Protein AF-A0A7S0TPR2-F1 (afdb_monomer_lite)

Structure (mmCIF, N/CA/C/O backbone):
data_AF-A0A7S0TPR2-F1
#
_entry.id   AF-A0A7S0TPR2-F1
#
loop_
_atom_site.group_PDB
_atom_site.id
_atom_site.type_symbol
_atom_site.label_atom_id
_atom_site.label_alt_id
_atom_site.label_comp_id
_atom_site.label_asym_id
_atom_site.label_entity_id
_atom_site.label_seq_id
_atom_site.pdbx_PDB_ins_code
_atom_site.Cartn_x
_atom_site.Cartn_y
_atom_site.Cartn_z
_atom_site.occupancy
_atom_site.B_iso_or_equiv
_atom_site.auth_seq_id
_atom_site.auth_comp_id
_atom_site.auth_asym_id
_atom_site.auth_atom_id
_atom_site.pdbx_PDB_model_num
ATOM 1 N N . ARG A 1 1 ? 44.832 -2.019 -2.569 1.00 44.38 1 ARG A N 1
ATOM 2 C CA . ARG A 1 1 ? 43.808 -3.077 -2.372 1.00 44.38 1 ARG A CA 1
ATOM 3 C C . ARG A 1 1 ? 43.189 -2.942 -0.971 1.00 44.38 1 ARG A C 1
ATOM 5 O O . ARG A 1 1 ? 43.081 -3.937 -0.275 1.00 44.38 1 ARG A O 1
ATOM 12 N N . GLU A 1 2 ? 42.784 -1.728 -0.570 1.00 43.84 2 GLU A N 1
ATOM 13 C CA . GLU A 1 2 ? 42.302 -1.436 0.799 1.00 43.84 2 GLU A CA 1
ATOM 14 C C . GLU A 1 2 ? 41.105 -0.461 0.875 1.00 43.84 2 GLU A C 1
ATOM 16 O O . GLU A 1 2 ? 40.600 -0.219 1.962 1.00 43.84 2 GLU A O 1
ATOM 21 N N . GLU A 1 3 ? 40.559 0.039 -0.241 1.00 47.12 3 GLU A N 1
ATOM 22 C CA . GLU A 1 3 ? 39.438 1.007 -0.200 1.00 47.12 3 GLU A CA 1
ATOM 23 C C . GLU A 1 3 ? 38.030 0.390 -0.315 1.00 47.12 3 GLU A C 1
ATOM 25 O O . GLU A 1 3 ? 37.033 1.103 -0.296 1.00 47.12 3 GLU A O 1
ATOM 30 N N . ASP A 1 4 ? 37.902 -0.938 -0.372 1.00 47.75 4 ASP A N 1
ATOM 31 C CA . ASP A 1 4 ? 36.608 -1.605 -0.626 1.00 47.75 4 ASP A CA 1
ATOM 32 C C . ASP A 1 4 ? 35.837 -1.987 0.666 1.00 47.75 4 ASP A C 1
ATOM 34 O O . ASP A 1 4 ? 34.773 -2.611 0.638 1.00 47.75 4 ASP A O 1
ATOM 38 N N . GLY A 1 5 ? 36.376 -1.625 1.840 1.00 40.72 5 GLY A N 1
ATOM 39 C CA . GLY A 1 5 ? 35.817 -1.971 3.156 1.00 40.72 5 GLY A CA 1
ATOM 40 C C . GLY A 1 5 ? 34.791 -0.975 3.715 1.00 40.72 5 GLY A C 1
ATOM 41 O O . GLY A 1 5 ? 33.874 -1.376 4.433 1.00 40.72 5 GLY A O 1
ATOM 42 N N . GLY A 1 6 ? 34.895 0.313 3.367 1.00 39.47 6 GLY A N 1
ATOM 43 C CA . GLY A 1 6 ? 34.052 1.375 3.941 1.00 39.47 6 GLY A CA 1
ATOM 44 C C . GLY A 1 6 ? 32.604 1.369 3.435 1.00 39.47 6 GLY A C 1
ATOM 45 O O . GLY A 1 6 ? 31.666 1.593 4.204 1.00 39.47 6 GLY A O 1
ATOM 46 N N . GLY A 1 7 ? 32.394 1.029 2.158 1.00 47.31 7 GLY A N 1
ATOM 47 C CA . GLY A 1 7 ? 31.064 1.025 1.537 1.00 47.31 7 GLY A CA 1
ATOM 48 C C . GLY A 1 7 ? 30.125 -0.045 2.105 1.00 47.31 7 GLY A C 1
ATOM 49 O O . GLY A 1 7 ? 28.936 0.205 2.300 1.00 47.31 7 GLY A O 1
ATOM 50 N N . LYS A 1 8 ? 30.648 -1.226 2.459 1.00 48.09 8 LYS A N 1
ATOM 51 C CA . LYS A 1 8 ? 29.827 -2.330 2.991 1.00 48.09 8 LYS A CA 1
ATOM 52 C C . LYS A 1 8 ? 29.306 -2.056 4.406 1.00 48.09 8 LYS A C 1
ATOM 54 O O . LYS A 1 8 ? 28.184 -2.455 4.723 1.00 48.09 8 LYS A O 1
ATOM 59 N N . VAL A 1 9 ? 30.071 -1.340 5.236 1.00 51.84 9 VAL A N 1
ATOM 60 C CA . VAL A 1 9 ? 29.663 -0.973 6.606 1.00 51.84 9 VAL A CA 1
ATOM 61 C C . VAL A 1 9 ? 28.588 0.121 6.585 1.00 51.84 9 VAL A C 1
ATOM 63 O O . VAL A 1 9 ? 27.590 0.011 7.301 1.00 51.84 9 VAL A O 1
ATOM 66 N N . ALA A 1 10 ? 28.721 1.119 5.704 1.00 55.38 10 ALA A N 1
ATOM 67 C CA . ALA A 1 10 ? 27.732 2.189 5.543 1.00 55.38 10 ALA A CA 1
ATOM 68 C C . ALA A 1 10 ? 26.377 1.676 5.013 1.00 55.38 10 ALA A C 1
ATOM 70 O O . ALA A 1 10 ? 25.323 2.054 5.529 1.00 55.38 10 ALA A O 1
ATOM 71 N N . VAL A 1 11 ? 26.388 0.744 4.051 1.00 58.47 11 VAL A N 1
ATOM 72 C CA . VAL A 1 11 ? 25.160 0.109 3.527 1.00 58.47 11 VAL A CA 1
ATOM 73 C C . VAL A 1 11 ? 24.471 -0.746 4.603 1.00 58.47 11 VAL A C 1
ATOM 75 O O . VAL A 1 11 ? 23.240 -0.756 4.709 1.00 58.47 11 VAL A O 1
ATOM 78 N N . GLY A 1 12 ? 25.250 -1.420 5.457 1.00 61.97 12 GLY A N 1
ATOM 79 C CA . GLY A 1 12 ? 24.732 -2.162 6.609 1.00 61.97 12 GLY A CA 1
ATOM 80 C C . GLY A 1 12 ? 24.025 -1.261 7.627 1.00 61.97 12 GLY A C 1
ATOM 81 O O . GLY A 1 12 ? 22.908 -1.573 8.045 1.00 61.97 12 GLY A O 1
ATOM 82 N N . ALA A 1 13 ? 24.626 -0.121 7.973 1.00 67.94 13 ALA A N 1
ATOM 83 C CA . ALA A 1 13 ? 24.030 0.855 8.887 1.00 67.94 13 ALA A CA 1
ATOM 84 C C . ALA A 1 13 ? 22.754 1.497 8.310 1.00 67.94 13 ALA A C 1
ATOM 86 O O . ALA A 1 13 ? 21.746 1.576 9.014 1.00 67.94 13 ALA A O 1
ATOM 87 N N . GLY A 1 14 ? 22.755 1.864 7.023 1.00 71.38 14 GLY A N 1
ATOM 88 C CA . GLY A 1 14 ? 21.589 2.449 6.349 1.00 71.38 14 GLY A CA 1
ATOM 89 C C . GLY A 1 14 ? 20.381 1.508 6.305 1.00 71.38 14 GLY A C 1
ATOM 90 O O . GLY A 1 14 ? 19.264 1.919 6.614 1.00 71.38 14 GLY A O 1
ATOM 91 N N . SER A 1 15 ? 20.601 0.221 6.012 1.00 71.62 15 SER A N 1
ATOM 92 C CA . SER A 1 15 ? 19.518 -0.777 6.006 1.00 71.62 15 SER A CA 1
ATOM 93 C C . SER A 1 15 ? 18.912 -1.026 7.395 1.00 71.62 15 SER A C 1
ATOM 95 O O . SER A 1 15 ? 17.697 -1.184 7.516 1.00 71.62 15 SER A O 1
ATOM 97 N N . ARG A 1 16 ? 19.734 -1.000 8.456 1.00 77.94 16 ARG A N 1
ATOM 98 C CA . ARG A 1 16 ? 19.264 -1.110 9.846 1.00 77.94 16 ARG A CA 1
ATOM 99 C C . ARG A 1 16 ? 18.476 0.127 10.265 1.00 77.94 16 ARG A C 1
ATOM 101 O O . ARG A 1 16 ? 17.404 -0.020 10.836 1.00 77.94 16 ARG A O 1
ATOM 108 N N . LEU A 1 17 ? 18.966 1.323 9.934 1.00 81.12 17 LEU A N 1
ATOM 109 C CA . LEU A 1 17 ? 18.280 2.581 10.231 1.00 81.12 17 LEU A CA 1
ATOM 110 C C . LEU A 1 17 ? 16.910 2.647 9.539 1.00 81.12 17 LEU A C 1
ATOM 112 O O . LEU A 1 17 ? 15.916 2.978 10.179 1.00 81.12 17 LEU A O 1
ATOM 116 N N . PHE A 1 18 ? 16.842 2.258 8.262 1.00 80.44 18 PHE A N 1
ATOM 117 C CA . PHE A 1 18 ? 15.589 2.163 7.512 1.00 80.44 18 PHE A CA 1
ATOM 118 C C . PHE A 1 18 ? 14.594 1.197 8.174 1.00 80.44 18 PHE A C 1
ATOM 120 O O . PHE A 1 18 ? 13.434 1.554 8.378 1.00 80.44 18 PHE A O 1
ATOM 127 N N . GLY A 1 19 ? 15.054 0.002 8.564 1.00 82.00 19 GLY A N 1
ATOM 128 C CA . GLY A 1 19 ? 14.227 -0.978 9.270 1.00 82.00 19 GLY A CA 1
ATOM 129 C C . GLY A 1 19 ? 13.702 -0.457 10.612 1.00 82.00 19 GLY A C 1
ATOM 130 O O . GLY A 1 19 ? 12.510 -0.580 10.892 1.00 82.00 19 GLY A O 1
ATOM 131 N N . SER A 1 20 ? 14.559 0.189 11.406 1.00 83.69 20 SER A N 1
ATOM 132 C CA . SER A 1 20 ? 14.176 0.777 12.695 1.00 83.69 20 SER A CA 1
ATOM 133 C C . SER A 1 20 ? 13.150 1.901 12.540 1.00 83.69 20 SER A C 1
ATOM 135 O O . SER A 1 20 ? 12.162 1.929 13.271 1.00 83.69 20 SER A O 1
ATOM 137 N N . ILE A 1 21 ? 13.336 2.800 11.567 1.00 85.56 21 ILE A N 1
ATOM 138 C CA . ILE A 1 21 ? 12.378 3.883 11.289 1.00 85.56 21 ILE A CA 1
ATOM 139 C C . ILE A 1 21 ? 11.028 3.301 10.861 1.00 85.56 21 ILE A C 1
ATOM 141 O O . ILE A 1 21 ? 9.985 3.769 11.315 1.00 85.56 21 ILE A O 1
ATOM 145 N N . MET A 1 22 ? 11.027 2.253 10.034 1.00 84.94 22 MET A N 1
ATOM 146 C CA . MET A 1 22 ? 9.783 1.631 9.592 1.00 84.94 22 MET A CA 1
ATOM 147 C C . MET A 1 22 ? 9.034 0.941 10.740 1.00 84.94 22 MET A C 1
ATOM 149 O O . MET A 1 22 ? 7.816 1.072 10.837 1.00 84.94 22 MET A O 1
ATOM 153 N N . ALA A 1 23 ? 9.747 0.294 11.666 1.00 86.56 23 ALA A N 1
ATOM 154 C CA . ALA A 1 23 ? 9.144 -0.270 12.873 1.00 86.56 23 ALA A CA 1
ATOM 155 C C . ALA A 1 23 ? 8.495 0.809 13.762 1.00 86.56 23 ALA A C 1
ATOM 157 O O . ALA A 1 23 ? 7.377 0.626 14.242 1.00 86.56 23 ALA A O 1
ATOM 158 N N . VAL A 1 24 ? 9.152 1.963 13.927 1.00 89.62 24 VAL A N 1
ATOM 159 C CA . VAL A 1 24 ? 8.586 3.103 14.671 1.00 89.62 24 VAL A CA 1
ATOM 160 C C . VAL A 1 24 ? 7.329 3.647 13.988 1.00 89.62 24 VAL A C 1
ATOM 162 O O . VAL A 1 24 ? 6.344 3.934 14.661 1.00 89.62 24 VAL A O 1
ATOM 165 N N . LEU A 1 25 ? 7.313 3.746 12.658 1.00 87.19 25 LEU A N 1
ATOM 166 C CA . LEU A 1 25 ? 6.134 4.212 11.922 1.00 87.19 25 LEU A CA 1
ATOM 167 C C . LEU A 1 25 ? 4.940 3.257 12.056 1.00 87.19 25 LEU A C 1
ATOM 169 O O . LEU A 1 25 ? 3.807 3.715 12.204 1.00 87.19 25 LEU A O 1
ATOM 173 N N . VAL A 1 26 ? 5.185 1.945 12.080 1.00 86.88 26 VAL A N 1
ATOM 174 C CA . VAL A 1 26 ? 4.141 0.947 12.365 1.00 86.88 26 VAL A CA 1
ATOM 175 C C . VAL A 1 26 ? 3.587 1.117 13.783 1.00 86.88 26 VAL A C 1
ATOM 177 O O . VAL A 1 26 ? 2.371 1.068 13.972 1.00 86.88 26 VAL A O 1
ATOM 180 N N . LEU A 1 27 ? 4.443 1.397 14.772 1.00 88.69 27 LEU A N 1
ATOM 181 C CA . LEU A 1 27 ? 3.991 1.712 16.132 1.00 88.69 27 LEU A CA 1
ATOM 182 C C . LEU A 1 27 ? 3.139 2.987 16.176 1.00 88.69 27 LEU A C 1
ATOM 184 O O . LEU A 1 27 ? 2.137 3.018 16.883 1.00 88.69 27 LEU A O 1
ATOM 188 N N . ILE A 1 28 ? 3.475 4.018 15.396 1.00 88.06 28 ILE A N 1
ATOM 189 C CA . ILE A 1 28 ? 2.667 5.247 15.317 1.00 88.06 28 ILE A CA 1
ATOM 190 C C . ILE A 1 28 ? 1.277 4.958 14.731 1.00 88.06 28 ILE A C 1
ATOM 192 O O . ILE A 1 28 ? 0.288 5.492 15.232 1.00 88.06 28 ILE A O 1
ATOM 196 N N . ILE A 1 29 ? 1.170 4.084 13.723 1.00 87.88 29 ILE A N 1
ATOM 197 C CA . ILE A 1 29 ? -0.135 3.642 13.198 1.00 87.88 29 ILE A CA 1
ATOM 198 C C . ILE A 1 29 ? -0.933 2.908 14.278 1.00 87.88 29 ILE A C 1
ATOM 200 O O . ILE A 1 29 ? -2.131 3.146 14.427 1.00 87.88 29 ILE A O 1
ATOM 204 N N . TRP A 1 30 ? -0.280 2.048 15.060 1.00 88.00 30 TRP A N 1
ATOM 205 C CA . TRP A 1 30 ? -0.936 1.369 16.175 1.00 88.00 30 TRP A CA 1
ATOM 206 C C . TRP A 1 30 ? -1.443 2.363 17.233 1.00 88.00 30 TRP A C 1
ATOM 208 O O . TRP A 1 30 ? -2.590 2.269 17.667 1.00 88.00 30 TRP A O 1
ATOM 218 N N . VAL A 1 31 ? -0.643 3.376 17.584 1.00 86.56 31 VAL A N 1
ATOM 219 C CA . VAL A 1 31 ? -1.071 4.458 18.486 1.00 86.56 31 VAL A CA 1
ATOM 220 C C . VAL A 1 31 ? -2.267 5.220 17.905 1.00 86.56 31 VAL A C 1
ATOM 222 O O . VAL A 1 31 ? -3.222 5.498 18.629 1.00 86.56 31 VAL A O 1
ATOM 225 N N . ALA A 1 32 ? -2.264 5.514 16.602 1.00 85.25 32 ALA A N 1
ATOM 226 C CA . ALA A 1 32 ? -3.386 6.170 15.933 1.00 85.25 32 ALA A CA 1
ATOM 227 C C . ALA A 1 32 ? -4.678 5.344 16.031 1.00 85.25 32 ALA A C 1
ATOM 229 O O . ALA A 1 32 ? -5.743 5.903 16.306 1.00 85.25 32 ALA A O 1
ATOM 230 N N . ALA A 1 33 ? -4.587 4.023 15.855 1.00 80.38 33 ALA A N 1
ATOM 231 C CA . ALA A 1 33 ? -5.723 3.116 16.000 1.00 80.38 33 ALA A CA 1
ATOM 232 C C . ALA A 1 33 ? -6.273 3.118 17.437 1.00 80.38 33 ALA A C 1
ATOM 234 O O . ALA A 1 33 ? -7.483 3.232 17.626 1.00 80.38 33 ALA A O 1
ATOM 235 N N . SER A 1 34 ? -5.394 3.089 18.443 1.00 81.81 34 SER A N 1
ATOM 236 C CA . SER A 1 34 ? -5.778 3.156 19.861 1.00 81.81 34 SER A CA 1
ATOM 237 C C . SER A 1 34 ? -6.459 4.482 20.226 1.00 81.81 34 SER A C 1
ATOM 239 O O . SER A 1 34 ? -7.468 4.492 20.928 1.00 81.81 34 SER A O 1
ATOM 241 N N . ILE A 1 35 ? -5.965 5.606 19.695 1.00 82.94 35 ILE A N 1
ATOM 242 C CA . ILE A 1 35 ? -6.586 6.932 19.857 1.00 82.94 35 ILE A CA 1
ATOM 243 C C . ILE A 1 35 ? -7.965 6.989 19.189 1.00 82.94 35 ILE A C 1
ATOM 245 O O . ILE A 1 35 ? -8.852 7.684 19.685 1.00 82.94 35 ILE A O 1
ATOM 249 N N . GLY A 1 36 ? -8.171 6.245 18.099 1.00 76.81 36 GLY A N 1
ATOM 250 C CA . GLY A 1 36 ? -9.438 6.202 17.365 1.00 76.81 36 GLY A CA 1
ATOM 251 C C . GLY A 1 36 ? -10.632 5.763 18.208 1.00 76.81 36 GLY A C 1
ATOM 252 O O . GLY A 1 36 ? -11.753 6.168 17.908 1.00 76.81 36 GLY A O 1
ATOM 253 N N . GLY A 1 37 ? -10.397 5.015 19.292 1.00 65.75 37 GLY A N 1
ATOM 254 C CA . GLY A 1 37 ? -11.432 4.677 20.270 1.00 65.75 37 GLY A CA 1
ATOM 255 C C . GLY A 1 37 ? -11.911 5.864 21.117 1.00 65.75 37 GLY A C 1
ATOM 256 O O . GLY A 1 37 ? -13.045 5.847 21.584 1.00 65.75 37 GLY A O 1
ATOM 257 N N . ALA A 1 38 ? -11.081 6.898 21.297 1.00 71.44 38 ALA A N 1
ATOM 258 C CA . ALA A 1 38 ? -11.392 8.086 22.097 1.00 71.44 38 ALA A CA 1
ATOM 259 C C . ALA A 1 38 ? -11.741 9.312 21.235 1.00 71.44 38 ALA A C 1
ATOM 261 O O . ALA A 1 38 ? -12.712 10.013 21.514 1.00 71.44 38 ALA A O 1
ATOM 262 N N . SER A 1 39 ? -10.960 9.579 20.183 1.00 79.00 39 SER A N 1
ATOM 263 C CA . SER A 1 39 ? -11.217 10.654 19.222 1.00 79.00 39 SER A CA 1
ATOM 264 C C . SER A 1 39 ? -10.825 10.238 17.810 1.00 79.00 39 SER A C 1
ATOM 266 O O . SER A 1 39 ? -9.659 10.020 17.469 1.00 79.00 39 SER A O 1
ATOM 268 N N . MET A 1 40 ? -11.841 10.188 16.963 1.00 77.50 40 MET A N 1
ATOM 269 C CA . MET A 1 40 ? -11.724 9.851 15.555 1.00 77.50 40 MET A CA 1
ATOM 270 C C . MET A 1 40 ? -10.976 10.891 14.725 1.00 77.50 40 MET A C 1
ATOM 272 O O . MET A 1 40 ? -10.204 10.531 13.837 1.00 77.50 40 MET A O 1
ATOM 276 N N . GLU A 1 41 ? -11.203 12.176 14.993 1.00 80.75 41 GLU A N 1
ATOM 277 C CA . GLU A 1 41 ? -10.542 13.253 14.254 1.00 80.75 41 GLU A CA 1
ATOM 278 C C . GLU A 1 41 ? -9.034 13.220 14.495 1.00 80.75 41 GLU A C 1
ATOM 280 O O . GLU A 1 41 ? -8.254 13.264 13.542 1.00 80.75 41 GLU A O 1
ATOM 285 N N . LEU A 1 42 ? -8.622 13.027 15.753 1.00 82.25 42 LEU A N 1
ATOM 286 C CA . LEU A 1 42 ? -7.211 12.914 16.113 1.00 82.25 42 LEU A CA 1
ATOM 287 C C . LEU A 1 42 ? -6.570 11.678 15.464 1.00 82.25 42 LEU A C 1
ATOM 289 O O . LEU A 1 42 ? -5.488 11.768 14.888 1.00 82.25 42 LEU A O 1
ATOM 293 N N . SER A 1 43 ? -7.264 10.536 15.494 1.00 83.62 43 SER A N 1
ATOM 294 C CA . SER A 1 43 ? -6.804 9.290 14.868 1.00 83.62 43 SER A CA 1
ATOM 295 C C . SER A 1 43 ? -6.570 9.434 13.362 1.00 83.62 43 SER A C 1
ATOM 297 O O . SER A 1 43 ? -5.536 8.993 12.850 1.00 83.62 43 SER A O 1
ATOM 299 N N . ASN A 1 44 ? -7.475 10.115 12.653 1.00 83.38 44 ASN A N 1
ATOM 300 C CA . ASN A 1 44 ? -7.338 10.355 11.217 1.00 83.38 44 ASN A CA 1
ATOM 301 C C . ASN A 1 44 ? -6.110 11.217 10.894 1.00 83.38 44 ASN A C 1
ATOM 303 O O . ASN A 1 44 ? -5.368 10.895 9.965 1.00 83.38 44 ASN A O 1
ATOM 307 N N . VAL A 1 45 ? -5.860 12.274 11.674 1.00 89.19 45 VAL A N 1
ATOM 308 C CA . VAL A 1 45 ? -4.691 13.150 11.485 1.00 89.19 45 VAL A CA 1
ATOM 309 C C . VAL A 1 45 ? -3.388 12.384 11.715 1.00 89.19 45 VAL A C 1
ATOM 311 O O . VAL A 1 45 ? -2.484 12.445 10.879 1.00 89.19 45 VAL A O 1
ATOM 314 N N . VAL A 1 46 ? -3.298 11.616 12.806 1.00 87.94 46 VAL A N 1
ATOM 315 C CA . VAL A 1 46 ? -2.094 10.827 13.120 1.00 87.94 46 VAL A CA 1
ATOM 316 C C . VAL A 1 46 ? -1.857 9.752 12.056 1.00 87.94 46 VAL A C 1
ATOM 318 O O . VAL A 1 46 ? -0.726 9.580 11.599 1.00 87.94 46 VAL A O 1
ATOM 321 N N . THR A 1 47 ? -2.914 9.078 11.595 1.00 86.44 47 THR A N 1
ATOM 322 C CA . THR A 1 47 ? -2.821 8.068 10.529 1.00 86.44 47 THR A CA 1
ATOM 323 C C . THR A 1 47 ? -2.348 8.684 9.210 1.00 86.44 47 THR A C 1
ATOM 325 O O . THR A 1 47 ? -1.472 8.122 8.552 1.00 86.44 47 THR A O 1
ATOM 328 N N . ALA A 1 48 ? -2.870 9.855 8.831 1.00 87.56 48 ALA A N 1
ATOM 329 C CA . ALA A 1 48 ? -2.454 10.558 7.616 1.00 87.56 48 ALA A CA 1
ATOM 330 C C . ALA A 1 48 ? -0.977 10.985 7.677 1.00 87.56 48 ALA A C 1
ATOM 332 O O . ALA A 1 48 ? -0.231 10.816 6.705 1.00 87.56 48 ALA A O 1
ATOM 333 N N . PHE A 1 49 ? -0.533 11.484 8.833 1.00 89.69 49 PHE A N 1
ATOM 334 C CA . PHE A 1 49 ? 0.862 11.858 9.050 1.00 89.69 49 PHE A CA 1
ATOM 335 C C . PHE A 1 49 ? 1.795 10.641 8.977 1.00 89.69 49 PHE A C 1
ATOM 337 O O . PHE A 1 49 ? 2.793 10.666 8.252 1.00 89.69 49 PHE A O 1
ATOM 344 N N . ALA A 1 50 ? 1.439 9.547 9.657 1.00 88.94 50 ALA A N 1
ATOM 345 C CA . ALA A 1 50 ? 2.201 8.301 9.631 1.00 88.94 50 ALA A CA 1
ATOM 346 C C . ALA A 1 50 ? 2.284 7.710 8.215 1.00 88.94 50 ALA A C 1
ATOM 348 O O . ALA A 1 50 ? 3.369 7.349 7.762 1.00 88.94 50 ALA A O 1
ATOM 349 N N . GLY A 1 51 ? 1.166 7.682 7.484 1.00 85.44 51 GLY A N 1
ATOM 350 C CA . GLY A 1 51 ? 1.124 7.211 6.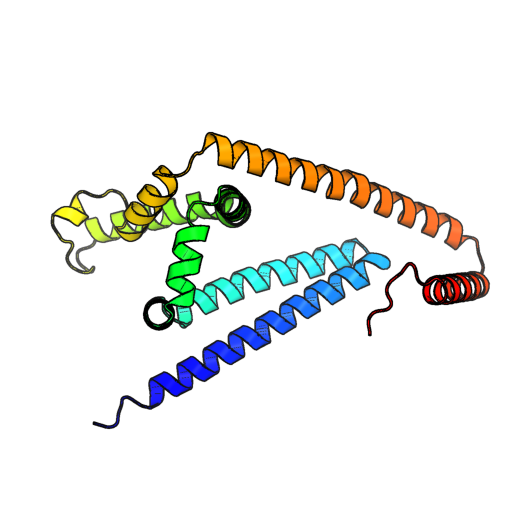098 1.00 85.44 51 GLY A CA 1
ATOM 351 C C . GLY A 1 51 ? 2.026 8.030 5.173 1.00 85.44 51 GLY A C 1
ATOM 352 O O . GLY A 1 51 ? 2.792 7.465 4.392 1.00 85.44 51 GLY A O 1
ATOM 353 N N . THR A 1 52 ? 2.011 9.357 5.314 1.00 86.81 52 THR A N 1
ATOM 354 C CA . THR A 1 52 ? 2.882 10.252 4.534 1.00 86.81 52 THR A CA 1
ATOM 355 C C . THR A 1 52 ? 4.360 9.991 4.830 1.00 86.81 52 THR A C 1
ATOM 357 O O . THR A 1 52 ? 5.174 9.892 3.910 1.00 86.81 52 THR A O 1
ATOM 360 N N . MET A 1 53 ? 4.712 9.810 6.106 1.00 85.12 53 MET A N 1
ATOM 361 C CA . MET A 1 53 ? 6.084 9.499 6.514 1.00 85.12 53 MET A CA 1
ATOM 362 C C . MET A 1 53 ? 6.561 8.141 5.996 1.00 85.12 53 MET A C 1
ATOM 364 O O . MET A 1 53 ? 7.709 8.027 5.572 1.00 85.12 53 MET A O 1
ATOM 368 N N . ILE A 1 54 ? 5.692 7.128 5.955 1.00 87.12 54 ILE A N 1
ATOM 369 C CA . ILE A 1 54 ? 6.031 5.820 5.377 1.00 87.12 54 ILE A CA 1
ATOM 370 C C . ILE A 1 54 ? 6.386 5.954 3.899 1.00 87.12 54 ILE A C 1
ATOM 372 O O . ILE A 1 54 ? 7.406 5.414 3.471 1.00 87.12 54 ILE A O 1
ATOM 376 N N . ILE A 1 55 ? 5.590 6.700 3.129 1.00 84.62 55 ILE A N 1
ATOM 377 C CA . ILE A 1 55 ? 5.841 6.914 1.698 1.00 84.62 55 ILE A CA 1
ATOM 378 C C . ILE A 1 55 ? 7.189 7.617 1.491 1.00 84.62 55 ILE A C 1
ATOM 380 O O . ILE A 1 55 ? 7.990 7.181 0.662 1.00 84.62 55 ILE A O 1
ATOM 384 N N . LEU A 1 56 ? 7.469 8.665 2.273 1.00 83.56 56 LEU A N 1
ATOM 385 C CA . LEU A 1 56 ? 8.732 9.404 2.199 1.00 83.56 56 LEU A CA 1
ATOM 386 C C . LEU A 1 56 ? 9.934 8.527 2.555 1.00 83.56 56 LEU A C 1
ATOM 388 O O . LEU A 1 56 ? 10.904 8.474 1.799 1.00 83.56 56 LEU A O 1
ATOM 392 N N . VAL A 1 57 ? 9.864 7.804 3.674 1.00 84.38 57 VAL A N 1
ATOM 393 C CA . VAL A 1 57 ? 10.942 6.911 4.115 1.00 84.38 57 VAL A CA 1
ATOM 394 C C . VAL A 1 57 ? 11.166 5.805 3.093 1.00 84.38 57 VAL A C 1
ATOM 396 O O . VAL A 1 57 ? 12.316 5.532 2.757 1.00 84.38 57 VAL A O 1
ATOM 399 N N . PHE A 1 58 ? 10.103 5.216 2.540 1.00 82.75 58 PHE A N 1
ATOM 400 C CA . PHE A 1 58 ? 10.208 4.214 1.482 1.00 82.75 58 PHE A CA 1
ATOM 401 C C . PHE A 1 58 ? 10.923 4.766 0.245 1.00 82.75 58 PHE A C 1
ATOM 403 O O . PHE A 1 58 ? 11.830 4.118 -0.278 1.00 82.75 58 PHE A O 1
ATOM 410 N N . PHE A 1 59 ? 10.575 5.979 -0.190 1.00 80.06 59 PHE A N 1
ATOM 411 C CA . PHE A 1 59 ? 11.205 6.617 -1.345 1.00 80.06 59 PHE A CA 1
ATOM 412 C C . PHE A 1 59 ? 12.694 6.910 -1.096 1.00 80.06 59 PHE A C 1
ATOM 414 O O . PHE A 1 59 ? 13.548 6.582 -1.925 1.00 80.06 59 PHE A O 1
ATOM 421 N N . ILE A 1 60 ? 13.028 7.444 0.083 1.00 79.88 60 ILE A N 1
ATOM 422 C CA . ILE A 1 60 ? 14.414 7.709 0.498 1.00 79.88 60 ILE A CA 1
ATOM 423 C C . ILE A 1 60 ? 15.204 6.395 0.610 1.00 79.88 60 ILE A C 1
ATOM 425 O O . ILE A 1 60 ? 16.321 6.298 0.099 1.00 79.88 60 ILE A O 1
ATOM 429 N N . GLY A 1 61 ? 14.621 5.353 1.202 1.00 76.69 61 GLY A N 1
ATOM 430 C CA . GLY A 1 61 ? 15.226 4.025 1.320 1.00 76.69 61 GLY A CA 1
ATOM 431 C C . GLY A 1 61 ? 15.498 3.381 -0.039 1.00 76.69 61 GLY A C 1
ATOM 432 O O . GLY A 1 61 ? 16.607 2.915 -0.298 1.00 76.69 61 GLY A O 1
ATOM 433 N N . ALA A 1 62 ? 14.523 3.428 -0.948 1.00 72.12 62 ALA A N 1
ATOM 434 C CA . ALA A 1 62 ? 14.675 2.918 -2.308 1.00 72.12 62 ALA A CA 1
ATOM 435 C C . ALA A 1 62 ? 15.770 3.669 -3.089 1.00 72.12 62 ALA A C 1
ATOM 437 O O . ALA A 1 62 ? 16.536 3.046 -3.827 1.00 72.12 62 ALA A O 1
ATOM 438 N N . SER A 1 63 ? 15.871 4.990 -2.904 1.00 72.38 63 SER A N 1
ATOM 439 C CA . SER A 1 63 ? 16.887 5.818 -3.569 1.00 72.38 63 SER A CA 1
ATOM 440 C C . SER A 1 63 ? 18.304 5.620 -3.006 1.00 72.38 63 SER A C 1
ATOM 442 O O . SER A 1 63 ? 19.268 5.653 -3.767 1.00 72.38 63 SER A O 1
ATOM 444 N N . SER A 1 64 ? 18.436 5.355 -1.702 1.00 70.69 64 SER A N 1
ATOM 445 C CA . SER A 1 64 ? 19.724 5.257 -0.995 1.00 70.69 64 SER A CA 1
ATOM 446 C C . SER A 1 64 ? 20.365 3.868 -1.024 1.00 70.69 64 SER A C 1
ATOM 448 O O . SER A 1 64 ? 21.587 3.764 -1.094 1.00 70.69 64 S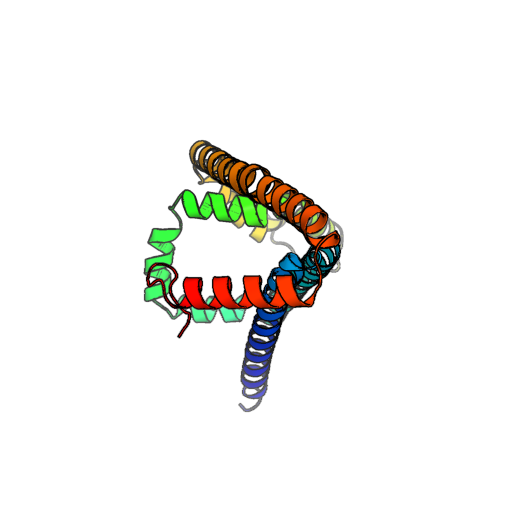ER A O 1
ATOM 450 N N . ILE A 1 65 ? 19.575 2.788 -0.993 1.00 67.19 65 ILE A N 1
ATOM 451 C CA . ILE A 1 65 ? 20.110 1.413 -0.939 1.00 67.1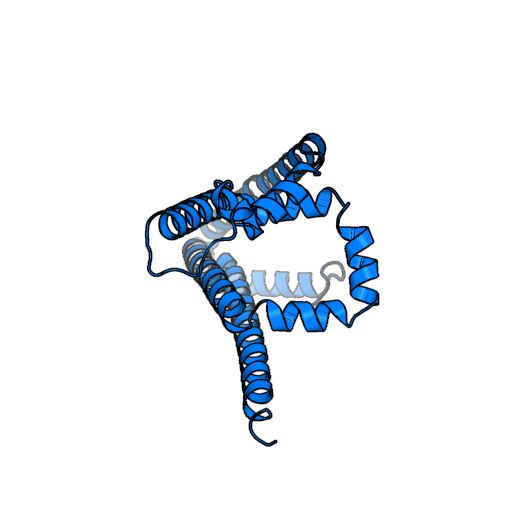9 65 ILE A CA 1
ATOM 452 C C . ILE A 1 65 ? 20.682 0.970 -2.300 1.00 67.19 65 ILE A C 1
ATOM 454 O O . ILE A 1 65 ? 21.544 0.088 -2.356 1.00 67.19 65 ILE A O 1
ATOM 458 N N . GLY A 1 66 ? 20.257 1.614 -3.391 1.00 58.97 66 GLY A N 1
ATOM 459 C CA . GLY A 1 66 ? 20.698 1.303 -4.745 1.00 58.97 66 GLY A CA 1
ATOM 460 C C . GLY A 1 66 ? 20.154 -0.044 -5.234 1.00 58.97 66 GLY A C 1
ATOM 461 O O . GLY A 1 66 ? 20.393 -1.107 -4.663 1.00 58.97 66 GLY A O 1
ATOM 462 N N . VAL A 1 67 ? 19.433 -0.026 -6.356 1.00 57.44 67 VAL A N 1
ATOM 463 C CA . VAL A 1 67 ? 18.823 -1.228 -6.964 1.00 57.44 67 VAL A CA 1
ATOM 464 C C . VAL A 1 67 ? 19.870 -2.306 -7.316 1.00 57.44 67 VAL A C 1
ATOM 466 O O . VAL A 1 67 ? 19.545 -3.489 -7.402 1.00 57.44 67 VAL A O 1
ATOM 469 N N . SER A 1 68 ? 21.137 -1.918 -7.485 1.00 56.06 68 SER A N 1
ATOM 470 C CA . SER A 1 68 ? 22.284 -2.796 -7.747 1.00 56.06 68 SER A CA 1
ATOM 471 C C . SER A 1 68 ? 22.563 -3.781 -6.607 1.00 56.06 68 SER A C 1
ATOM 473 O O . SER A 1 68 ? 22.649 -4.982 -6.861 1.00 56.06 68 SER A O 1
ATOM 475 N N . SER A 1 69 ? 22.604 -3.310 -5.358 1.00 61.56 69 SER A N 1
ATOM 476 C CA . SER A 1 69 ? 22.836 -4.153 -4.174 1.00 61.56 69 SER A CA 1
ATOM 477 C C . SER A 1 69 ? 21.696 -5.151 -3.946 1.00 61.56 69 SER A C 1
ATOM 479 O O . SER A 1 69 ? 21.909 -6.272 -3.480 1.00 61.56 69 SER A O 1
ATOM 481 N N . LEU A 1 70 ? 20.467 -4.748 -4.292 1.00 59.56 70 LEU A N 1
ATOM 482 C CA . LEU A 1 70 ? 19.289 -5.608 -4.205 1.00 59.56 70 LEU A CA 1
ATOM 483 C C . LEU A 1 70 ? 19.333 -6.717 -5.261 1.00 59.56 70 LEU A C 1
ATOM 485 O O . LEU A 1 70 ? 19.085 -7.876 -4.941 1.00 59.56 70 LEU A O 1
ATOM 489 N N . LYS A 1 71 ? 19.688 -6.376 -6.508 1.00 61.22 71 LYS A N 1
ATOM 490 C CA . LYS A 1 71 ? 19.813 -7.346 -7.606 1.00 61.22 71 LYS A CA 1
ATOM 491 C C . LYS A 1 71 ? 20.850 -8.422 -7.311 1.00 61.22 71 LYS A C 1
ATOM 493 O O . LYS A 1 71 ? 20.602 -9.582 -7.617 1.00 61.22 71 LYS A O 1
ATOM 498 N N . GLU A 1 72 ? 21.971 -8.057 -6.700 1.00 64.94 72 GLU A N 1
ATOM 499 C CA . GLU A 1 72 ? 23.034 -9.004 -6.361 1.00 64.94 72 GLU A CA 1
ATOM 500 C C . GLU A 1 72 ? 22.585 -10.003 -5.280 1.00 64.94 72 GLU A C 1
ATOM 502 O O . GLU A 1 72 ? 22.722 -11.214 -5.453 1.00 64.94 72 GLU A O 1
ATOM 507 N N . LYS A 1 73 ? 21.927 -9.522 -4.217 1.00 64.31 73 LYS A N 1
ATOM 508 C CA . LYS A 1 73 ? 21.384 -10.384 -3.150 1.00 64.31 73 LYS A CA 1
ATOM 509 C C . LYS A 1 73 ? 20.204 -11.244 -3.612 1.00 64.31 73 LYS A C 1
ATOM 511 O O . LYS A 1 73 ? 20.071 -12.395 -3.199 1.00 64.31 73 LYS A O 1
ATOM 516 N N . VAL A 1 74 ? 19.366 -10.713 -4.501 1.00 63.25 74 VAL A N 1
ATOM 517 C CA . VAL A 1 74 ? 18.265 -11.460 -5.128 1.00 63.25 74 VAL A CA 1
ATOM 518 C C . VAL A 1 74 ? 18.805 -12.534 -6.077 1.00 63.25 74 VAL A C 1
ATOM 520 O O . VAL A 1 74 ? 18.292 -13.650 -6.093 1.00 63.25 74 VAL A O 1
ATOM 523 N N . ALA A 1 75 ? 19.876 -12.250 -6.822 1.00 63.03 75 ALA A N 1
ATOM 524 C CA . ALA A 1 75 ? 20.487 -13.217 -7.732 1.00 63.03 75 ALA A CA 1
ATOM 525 C C . ALA A 1 75 ? 21.124 -14.416 -7.008 1.00 63.03 75 ALA A C 1
ATOM 527 O O . ALA A 1 75 ? 21.146 -15.507 -7.585 1.00 63.03 75 ALA A O 1
ATOM 528 N N . GLN A 1 76 ? 21.594 -14.219 -5.771 1.00 69.44 76 GLN A N 1
ATOM 529 C CA . GLN A 1 76 ? 22.246 -15.240 -4.943 1.00 69.44 76 GLN A CA 1
ATOM 530 C C . GLN A 1 76 ? 21.283 -16.189 -4.214 1.00 69.44 76 GLN A C 1
ATOM 532 O O . GLN A 1 76 ? 21.722 -17.223 -3.717 1.00 69.44 76 GLN A O 1
ATOM 537 N N . SER A 1 77 ? 19.982 -15.892 -4.144 1.00 64.62 77 SER A N 1
ATOM 538 C CA . SER A 1 77 ? 19.021 -16.773 -3.468 1.00 64.62 77 SER A CA 1
ATOM 539 C C . SER A 1 77 ? 18.215 -17.601 -4.472 1.00 64.62 77 SER A C 1
ATOM 541 O O . SER A 1 77 ? 17.231 -17.147 -5.053 1.00 64.62 77 SER A O 1
ATOM 543 N N . GLU A 1 78 ? 18.604 -18.865 -4.658 1.00 68.38 78 GLU A N 1
ATOM 544 C CA . GLU A 1 78 ? 17.872 -19.811 -5.519 1.00 68.38 78 GLU A CA 1
ATOM 545 C C . GLU A 1 78 ? 16.417 -20.004 -5.069 1.00 68.38 78 GLU A C 1
ATOM 547 O O . GLU A 1 78 ? 15.509 -20.080 -5.896 1.00 68.38 78 GLU A O 1
ATOM 552 N N . ARG A 1 79 ? 16.168 -19.958 -3.753 1.00 62.88 79 ARG A N 1
ATOM 553 C CA . ARG A 1 79 ? 14.811 -19.992 -3.185 1.00 62.88 79 ARG A CA 1
ATOM 554 C C . ARG A 1 79 ? 13.956 -18.815 -3.650 1.00 62.88 79 ARG A C 1
ATOM 556 O O . ARG A 1 79 ? 12.770 -18.986 -3.910 1.00 62.88 79 ARG A O 1
ATOM 563 N N . PHE A 1 80 ? 14.542 -17.626 -3.782 1.00 65.62 80 PHE A N 1
ATOM 564 C CA . PHE A 1 80 ? 13.797 -16.448 -4.211 1.00 65.62 80 PHE A CA 1
ATOM 565 C C . PHE A 1 80 ? 13.455 -16.519 -5.697 1.00 65.62 80 PHE A C 1
ATOM 567 O O . PHE A 1 80 ? 12.332 -16.197 -6.061 1.00 65.62 80 PHE A O 1
ATOM 574 N N . LYS A 1 81 ? 14.364 -17.012 -6.550 1.00 64.25 81 LYS A N 1
ATOM 575 C CA . LYS A 1 81 ? 14.067 -17.243 -7.975 1.00 64.25 81 LYS A CA 1
ATOM 576 C C . LYS A 1 81 ? 12.916 -18.236 -8.164 1.00 64.25 81 LYS A C 1
ATOM 578 O O . LYS A 1 81 ? 11.992 -17.926 -8.908 1.00 64.25 81 LYS A O 1
ATOM 583 N N . TYR A 1 82 ? 12.924 -19.351 -7.430 1.00 67.50 82 TYR A N 1
ATOM 584 C CA . TYR A 1 82 ? 11.855 -20.356 -7.484 1.00 67.50 82 TYR A CA 1
ATOM 585 C C . TYR A 1 82 ? 10.487 -19.794 -7.057 1.00 67.50 82 TYR A C 1
ATOM 587 O O . TYR A 1 82 ? 9.484 -19.978 -7.750 1.00 67.50 82 TYR A O 1
ATOM 595 N N . HIS A 1 83 ? 10.443 -19.049 -5.946 1.00 64.75 83 HIS A N 1
ATOM 596 C CA . HIS A 1 83 ? 9.207 -18.410 -5.493 1.00 64.75 83 HIS A CA 1
ATOM 597 C C . HIS A 1 83 ? 8.759 -17.281 -6.422 1.00 64.75 83 HIS A C 1
ATOM 599 O O . HIS A 1 83 ? 7.564 -17.141 -6.671 1.00 64.75 83 HIS A O 1
ATOM 605 N N . MET A 1 84 ? 9.684 -16.495 -6.971 1.00 61.06 84 MET A N 1
ATOM 606 C CA . MET A 1 84 ? 9.355 -15.396 -7.875 1.00 61.06 84 MET A CA 1
ATOM 607 C C . MET A 1 84 ? 8.768 -15.921 -9.189 1.00 61.06 84 MET A C 1
ATOM 609 O O . MET A 1 84 ? 7.772 -15.384 -9.656 1.00 61.06 84 MET A O 1
ATOM 613 N N . GLU A 1 85 ? 9.292 -17.020 -9.731 1.00 64.75 85 GLU A N 1
ATOM 614 C CA . GLU A 1 85 ? 8.763 -17.645 -10.949 1.00 64.75 85 GLU A CA 1
ATOM 615 C C . GLU A 1 85 ? 7.322 -18.161 -10.777 1.00 64.75 85 GLU A C 1
ATOM 617 O O . GLU A 1 85 ? 6.488 -17.969 -11.660 1.00 64.75 85 GLU A O 1
ATOM 622 N N . HIS A 1 86 ? 6.982 -18.708 -9.604 1.00 61.31 86 HIS A N 1
ATOM 623 C CA . HIS A 1 86 ? 5.603 -19.104 -9.285 1.00 61.31 86 HIS A CA 1
ATOM 624 C C . HIS A 1 86 ? 4.684 -17.920 -8.941 1.00 61.31 86 HIS A C 1
ATOM 626 O O . HIS A 1 86 ? 3.471 -18.000 -9.131 1.00 61.31 86 HIS A O 1
ATOM 632 N N . THR A 1 87 ? 5.238 -16.813 -8.444 1.00 64.62 87 THR A N 1
ATOM 633 C CA . THR A 1 87 ? 4.455 -15.661 -7.963 1.00 64.62 87 THR A CA 1
ATOM 634 C C . THR A 1 87 ? 4.162 -14.646 -9.075 1.00 64.62 87 THR A C 1
ATOM 636 O O . THR A 1 87 ? 3.134 -13.974 -9.026 1.00 64.62 87 THR A O 1
ATOM 639 N N . VAL A 1 88 ? 4.997 -14.582 -10.120 1.00 65.00 88 VAL A N 1
ATOM 640 C CA . VAL A 1 88 ? 4.861 -13.645 -11.258 1.00 65.00 88 VAL A CA 1
ATOM 641 C C . VAL A 1 88 ? 3.620 -13.902 -12.123 1.00 65.00 88 VAL A C 1
ATOM 643 O O . VAL A 1 88 ? 3.186 -13.001 -12.829 1.00 65.00 88 VAL A O 1
ATOM 646 N N . ASN A 1 89 ? 3.010 -15.087 -12.045 1.00 70.25 89 ASN A N 1
ATOM 647 C CA . ASN A 1 89 ? 1.780 -15.402 -12.780 1.00 70.25 89 ASN A CA 1
ATOM 648 C C . ASN A 1 89 ? 0.525 -15.403 -11.896 1.00 70.25 89 ASN A C 1
ATOM 650 O O . ASN A 1 89 ? -0.517 -15.894 -12.330 1.00 70.25 89 ASN A O 1
ATOM 654 N N . ASN A 1 90 ? 0.601 -14.910 -10.655 1.00 83.50 90 ASN A N 1
ATOM 655 C CA . ASN A 1 90 ? -0.554 -14.890 -9.766 1.00 83.50 90 ASN A CA 1
ATOM 656 C C . ASN A 1 90 ? -1.393 -13.617 -9.992 1.00 83.50 90 ASN A C 1
ATOM 658 O O . ASN A 1 90 ? -0.971 -12.536 -9.571 1.00 83.50 90 ASN A O 1
ATOM 662 N N . PRO A 1 91 ? -2.626 -13.723 -10.531 1.00 85.12 91 PRO A N 1
ATOM 663 C CA . PRO A 1 91 ? -3.454 -12.553 -10.812 1.00 85.12 91 PRO A CA 1
ATOM 664 C C . PRO A 1 91 ? -3.820 -11.753 -9.558 1.00 85.12 91 PRO A C 1
ATOM 666 O O . PRO A 1 91 ? -4.157 -10.580 -9.661 1.00 85.12 91 PRO A O 1
ATOM 669 N N . TRP A 1 92 ? -3.794 -12.375 -8.373 1.00 87.75 92 TRP A N 1
ATOM 670 C CA . TRP A 1 92 ? -4.024 -11.667 -7.115 1.00 87.75 92 TRP A CA 1
ATOM 671 C C . TRP A 1 92 ? -2.898 -10.690 -6.800 1.00 87.75 92 TRP A C 1
ATOM 673 O O . TRP A 1 92 ? -3.172 -9.573 -6.369 1.00 87.75 92 TRP A O 1
ATOM 683 N N . LEU A 1 93 ? -1.647 -11.089 -7.034 1.00 86.81 93 LEU A N 1
ATOM 684 C CA . LEU A 1 93 ? -0.499 -10.225 -6.786 1.00 86.81 93 LEU A CA 1
ATOM 685 C C . LEU A 1 93 ? -0.521 -9.022 -7.729 1.00 86.81 93 LEU A C 1
ATOM 687 O O . LEU A 1 93 ? -0.349 -7.896 -7.270 1.00 86.81 93 LEU A O 1
ATOM 691 N N . ASP A 1 94 ? -0.802 -9.254 -9.013 1.00 88.94 94 ASP A N 1
ATOM 692 C CA . ASP A 1 94 ? -0.932 -8.188 -10.010 1.00 88.94 94 ASP A CA 1
ATOM 693 C C . ASP A 1 94 ? -2.047 -7.203 -9.624 1.00 88.94 94 ASP A C 1
ATOM 695 O O . ASP A 1 94 ? -1.860 -5.988 -9.699 1.00 88.94 94 ASP A O 1
ATOM 699 N N . SER A 1 95 ? -3.185 -7.705 -9.128 1.00 89.38 95 SER A N 1
ATOM 700 C CA . SER A 1 95 ? -4.277 -6.871 -8.611 1.00 89.38 95 SER A CA 1
ATOM 701 C C . SER A 1 95 ? -3.872 -6.051 -7.389 1.00 89.38 95 SER A C 1
ATOM 703 O O . SER A 1 95 ? -4.159 -4.856 -7.343 1.00 89.38 95 SER A O 1
ATOM 705 N N . PHE A 1 96 ? -3.187 -6.648 -6.411 1.00 88.19 96 PHE A N 1
ATOM 706 C CA . PHE A 1 96 ? -2.704 -5.909 -5.241 1.00 88.19 96 PHE A CA 1
ATOM 707 C C . PHE A 1 96 ? -1.650 -4.867 -5.617 1.00 88.19 96 PHE A C 1
ATOM 709 O O . PHE A 1 96 ? -1.701 -3.744 -5.117 1.00 88.19 96 PHE A O 1
ATOM 716 N N . ALA A 1 97 ? -0.737 -5.197 -6.531 1.00 86.81 97 ALA A N 1
ATOM 717 C CA . ALA A 1 97 ? 0.254 -4.262 -7.047 1.00 86.81 97 ALA A CA 1
ATOM 718 C C . ALA A 1 97 ? -0.412 -3.098 -7.796 1.00 86.81 97 ALA A C 1
ATOM 720 O O . ALA A 1 97 ? -0.052 -1.942 -7.573 1.00 86.81 97 ALA A O 1
ATOM 721 N N . LEU A 1 98 ? -1.418 -3.379 -8.631 1.00 89.94 98 LEU A N 1
ATOM 722 C CA . LEU A 1 98 ? -2.187 -2.350 -9.328 1.00 89.94 98 LEU A CA 1
ATOM 723 C C . LEU A 1 98 ? -2.974 -1.470 -8.350 1.00 89.94 98 LEU A C 1
ATOM 725 O O . LEU A 1 98 ? -3.039 -0.262 -8.540 1.00 89.94 98 LEU A O 1
ATOM 729 N N . MET A 1 99 ? -3.537 -2.037 -7.287 1.00 87.94 99 MET A N 1
ATOM 730 C CA . MET A 1 99 ? -4.272 -1.271 -6.279 1.00 87.94 99 MET A CA 1
ATOM 731 C C . MET A 1 99 ? -3.341 -0.383 -5.440 1.00 87.94 99 MET A C 1
ATOM 733 O O . MET A 1 99 ? -3.656 0.778 -5.197 1.00 87.94 99 MET A O 1
ATOM 737 N N . ALA A 1 100 ? -2.177 -0.901 -5.037 1.00 84.69 100 ALA A N 1
ATOM 738 C CA . ALA A 1 100 ? -1.213 -0.168 -4.217 1.00 84.69 100 ALA A CA 1
ATOM 739 C C . ALA A 1 100 ? -0.462 0.917 -5.004 1.00 84.69 100 ALA A C 1
ATOM 741 O O . ALA A 1 100 ? -0.252 2.019 -4.501 1.00 84.69 100 ALA A O 1
ATOM 742 N N . PHE A 1 101 ? -0.053 0.617 -6.238 1.00 84.81 101 PHE A N 1
ATOM 743 C CA . PHE A 1 101 ? 0.831 1.484 -7.022 1.00 84.81 101 PHE A CA 1
ATOM 744 C C . PHE A 1 101 ? 0.162 2.099 -8.253 1.00 84.81 101 PHE A C 1
ATOM 746 O O . PHE A 1 101 ? 0.774 2.945 -8.900 1.00 84.81 101 PHE A O 1
ATOM 753 N N . GLY A 1 102 ? -1.079 1.735 -8.584 1.00 86.69 102 GLY A N 1
ATOM 754 C CA . GLY A 1 102 ? -1.760 2.178 -9.807 1.00 86.69 102 GLY A CA 1
ATOM 755 C C . GLY A 1 102 ? -1.875 3.693 -9.938 1.00 86.69 102 GLY A C 1
ATOM 756 O O . GLY A 1 102 ? -1.700 4.218 -11.032 1.00 86.69 102 GLY A O 1
ATOM 757 N N . VAL A 1 103 ? -2.061 4.408 -8.823 1.00 85.94 103 VAL A N 1
ATOM 758 C CA . VAL A 1 103 ? -2.075 5.884 -8.797 1.00 85.94 103 VAL A CA 1
ATOM 759 C C . VAL A 1 103 ? -0.696 6.476 -9.120 1.00 85.94 103 VAL A C 1
ATOM 761 O O . VAL A 1 103 ? -0.601 7.543 -9.722 1.00 85.94 103 VAL A O 1
ATOM 764 N N . LEU A 1 104 ? 0.384 5.774 -8.771 1.00 84.94 104 LEU A N 1
ATOM 765 C CA . LEU A 1 104 ? 1.757 6.213 -9.031 1.00 84.94 104 LEU A CA 1
ATOM 766 C C . LEU A 1 104 ? 2.231 5.873 -10.448 1.00 84.94 104 LEU A C 1
ATOM 768 O O . LEU A 1 104 ? 3.143 6.528 -10.948 1.00 84.94 104 LEU A O 1
ATOM 772 N N . VAL A 1 105 ? 1.615 4.895 -11.120 1.00 87.25 105 VAL A N 1
ATOM 773 C CA . VAL A 1 105 ? 1.950 4.520 -12.504 1.00 87.25 105 VAL A CA 1
ATOM 774 C C . VAL A 1 105 ? 1.887 5.708 -13.479 1.00 87.25 105 VAL A C 1
ATOM 776 O O . VAL A 1 105 ? 2.886 5.928 -14.163 1.00 87.25 105 VAL A O 1
ATOM 779 N N . PRO A 1 106 ? 0.808 6.515 -13.573 1.00 87.75 106 PRO A N 1
ATOM 780 C CA . PRO A 1 106 ? 0.774 7.647 -14.502 1.00 87.75 106 PRO A CA 1
ATOM 781 C C . PRO A 1 106 ? 1.844 8.700 -14.184 1.00 87.75 106 PRO A C 1
ATOM 783 O O . PRO A 1 106 ? 2.465 9.229 -15.104 1.00 87.75 106 PRO A O 1
ATOM 786 N N . VAL A 1 107 ? 2.124 8.953 -12.900 1.00 87.31 107 VAL A N 1
ATOM 787 C CA . VAL A 1 107 ? 3.200 9.865 -12.474 1.00 87.31 107 VAL A CA 1
ATOM 788 C C . VAL A 1 107 ? 4.561 9.324 -12.913 1.00 87.31 107 VAL A C 1
ATOM 790 O O . VAL A 1 107 ? 5.359 10.051 -13.503 1.00 87.31 107 VAL A O 1
ATOM 793 N N . PHE A 1 108 ? 4.813 8.033 -12.698 1.00 85.94 108 PHE A N 1
ATOM 794 C CA . PHE A 1 108 ? 6.031 7.361 -13.142 1.00 85.94 108 PHE A CA 1
ATOM 795 C C . PHE A 1 108 ? 6.206 7.426 -14.668 1.00 85.94 108 PHE A C 1
ATOM 797 O O . PHE A 1 108 ? 7.302 7.726 -15.149 1.00 85.94 108 PHE A O 1
ATOM 804 N N . LEU A 1 109 ? 5.135 7.203 -15.437 1.00 88.62 109 LEU A N 1
ATOM 805 C CA . LEU A 1 109 ? 5.155 7.311 -16.899 1.00 88.62 109 LEU A CA 1
ATOM 806 C C . LEU A 1 109 ? 5.438 8.745 -17.362 1.00 88.62 109 LEU A C 1
ATOM 808 O O . LEU A 1 109 ? 6.260 8.933 -18.258 1.00 88.62 109 LEU A O 1
ATOM 812 N N . ALA A 1 110 ? 4.824 9.749 -16.729 1.00 89.19 110 ALA A N 1
ATOM 813 C CA . ALA A 1 110 ? 5.065 11.158 -17.032 1.00 89.19 110 ALA A CA 1
ATOM 814 C C . ALA A 1 110 ? 6.519 11.561 -16.743 1.00 89.19 110 ALA A C 1
ATOM 816 O O . ALA A 1 110 ? 7.185 12.139 -17.601 1.00 89.19 110 ALA A O 1
ATOM 817 N N . VAL A 1 111 ? 7.050 11.185 -15.575 1.00 87.50 111 VAL A N 1
ATOM 818 C CA . VAL A 1 111 ? 8.457 11.426 -15.215 1.00 87.50 111 VAL A CA 1
ATOM 819 C C . VAL A 1 111 ? 9.398 10.717 -16.188 1.00 87.50 111 VAL A C 1
ATOM 821 O O . VAL A 1 111 ? 10.385 11.301 -16.630 1.00 87.50 111 VAL A O 1
ATOM 824 N N . SER A 1 112 ? 9.098 9.474 -16.572 1.00 87.75 112 SER A N 1
ATOM 825 C CA . SER A 1 112 ? 9.895 8.736 -17.557 1.00 87.75 112 SER A CA 1
ATOM 826 C C . SER A 1 112 ? 9.881 9.403 -18.934 1.00 87.75 112 SER A C 1
ATOM 828 O O . SER A 1 112 ? 10.932 9.491 -19.571 1.00 87.75 112 SER A O 1
ATOM 830 N N . TYR A 1 113 ? 8.725 9.906 -19.369 1.00 88.69 113 TYR A N 1
ATOM 831 C CA . TYR A 1 113 ? 8.585 10.642 -20.622 1.00 88.69 113 TYR A CA 1
ATOM 832 C C . TYR A 1 113 ? 9.407 11.934 -20.608 1.00 88.69 113 TYR A C 1
ATOM 834 O O . TYR A 1 113 ? 10.214 12.151 -21.509 1.00 88.69 113 TYR A O 1
ATOM 842 N N . VAL A 1 114 ? 9.276 12.749 -19.554 1.00 88.19 114 VAL A N 1
ATOM 843 C CA . VAL A 1 114 ? 10.057 13.987 -19.388 1.00 88.19 114 VAL A CA 1
ATOM 844 C C . VAL A 1 114 ? 11.551 13.678 -19.343 1.00 88.19 114 VAL A C 1
ATOM 846 O O . VAL A 1 114 ? 12.325 14.303 -20.058 1.00 88.19 114 VAL A O 1
ATOM 849 N N . ASN A 1 115 ? 11.970 12.662 -18.587 1.00 87.62 115 ASN A N 1
ATOM 850 C CA . ASN A 1 115 ? 13.375 12.261 -18.525 1.00 87.62 115 ASN A CA 1
ATOM 851 C C . ASN A 1 115 ? 13.917 11.837 -19.895 1.00 87.62 115 ASN A C 1
ATOM 853 O O . ASN A 1 115 ? 15.037 12.203 -20.253 1.00 87.62 115 ASN A O 1
ATOM 857 N N . GLN A 1 116 ? 13.141 11.087 -20.679 1.00 84.44 116 GLN A N 1
ATOM 858 C CA . GLN A 1 116 ? 13.550 10.687 -22.023 1.00 84.44 116 GLN A CA 1
ATOM 859 C C . GLN A 1 116 ? 13.576 11.887 -22.985 1.00 84.44 116 GLN A C 1
ATOM 861 O O . GLN A 1 116 ? 14.489 11.988 -23.804 1.00 84.44 116 GLN A O 1
ATOM 866 N N . LEU A 1 117 ? 12.634 12.825 -22.857 1.00 87.31 117 LEU A N 1
ATOM 867 C CA . LEU A 1 117 ? 12.609 14.070 -23.627 1.00 87.31 117 LEU A CA 1
ATOM 868 C C . LEU A 1 117 ? 13.861 14.911 -23.354 1.00 87.31 117 LEU A C 1
ATOM 870 O O . LEU A 1 117 ? 14.543 15.316 -24.296 1.00 87.31 117 LEU A O 1
ATOM 874 N N . THR A 1 118 ? 14.200 15.098 -22.079 1.00 86.25 118 THR A N 1
ATOM 875 C CA . THR A 1 118 ? 15.391 15.824 -21.627 1.00 86.25 118 THR A CA 1
ATOM 876 C C . THR A 1 118 ? 16.667 15.181 -22.166 1.00 86.25 118 THR A C 1
ATOM 878 O O . THR A 1 118 ? 17.517 15.882 -22.709 1.00 86.25 118 THR A O 1
ATOM 881 N N . ARG A 1 119 ? 16.781 13.845 -22.111 1.00 83.62 119 ARG A N 1
ATOM 882 C CA . ARG A 1 119 ? 17.937 13.117 -22.667 1.00 83.62 119 ARG A CA 1
ATOM 883 C C . ARG A 1 119 ? 18.076 13.286 -24.185 1.00 83.62 119 ARG A C 1
ATOM 885 O O . ARG A 1 119 ? 19.188 13.346 -24.687 1.00 83.62 119 ARG A O 1
ATOM 892 N N . LYS A 1 120 ? 16.967 13.379 -24.928 1.00 82.44 120 LYS A N 1
ATOM 893 C CA . LYS A 1 120 ? 17.005 13.569 -26.390 1.00 82.44 120 LYS A CA 1
ATOM 894 C C . LYS A 1 120 ? 17.400 14.983 -26.819 1.00 82.44 120 LYS A C 1
ATOM 896 O O . LYS A 1 120 ? 17.934 15.130 -27.915 1.00 82.44 120 LYS A O 1
ATOM 901 N N . HIS A 1 121 ? 17.103 15.995 -26.001 1.00 82.56 121 HIS A N 1
ATOM 902 C CA . HIS A 1 121 ? 17.261 17.405 -26.377 1.00 82.56 121 HIS A CA 1
ATOM 903 C C . HIS A 1 121 ? 18.451 18.102 -25.707 1.00 82.56 121 HIS A C 1
ATOM 905 O O . HIS A 1 121 ? 18.905 19.121 -26.218 1.00 82.56 121 HIS A O 1
ATOM 911 N N . LEU A 1 122 ? 18.977 17.580 -24.594 1.00 79.44 122 LEU A N 1
ATOM 912 C CA . LEU A 1 122 ? 20.125 18.171 -23.903 1.00 79.44 122 LEU A CA 1
ATOM 913 C C . LEU A 1 122 ? 21.408 17.368 -24.147 1.00 79.44 122 LEU A C 1
ATOM 915 O O . LEU A 1 122 ? 21.545 16.231 -23.691 1.00 79.44 122 LEU A O 1
ATOM 919 N N . SER A 1 123 ? 22.395 18.018 -24.769 1.00 68.56 123 SER A N 1
ATOM 920 C CA . SER A 1 123 ? 23.723 17.466 -25.096 1.00 68.56 123 SER A CA 1
ATOM 921 C C . SER A 1 123 ? 24.599 17.128 -23.880 1.00 68.56 123 SER A C 1
ATOM 923 O O . SER A 1 123 ? 25.688 16.595 -24.041 1.00 68.56 123 SER A O 1
ATOM 925 N N . PHE A 1 124 ? 24.148 17.445 -22.663 1.00 70.00 124 PHE A N 1
ATOM 926 C CA . PHE A 1 124 ? 24.893 17.239 -21.414 1.00 70.00 124 PHE A CA 1
ATOM 927 C C . PHE A 1 124 ? 24.572 15.901 -20.724 1.00 70.00 124 PHE A C 1
ATOM 929 O O . PHE A 1 124 ? 24.908 15.690 -19.559 1.00 70.00 124 PHE A O 1
ATOM 936 N N . THR A 1 125 ? 23.868 15.001 -21.411 1.00 68.94 125 THR A N 1
ATOM 937 C CA . THR A 1 125 ? 23.472 13.697 -20.868 1.00 68.94 125 THR A CA 1
ATOM 938 C C . THR A 1 125 ? 24.225 12.555 -21.542 1.00 68.94 125 THR A C 1
ATOM 940 O O . THR A 1 125 ? 24.746 12.699 -22.642 1.00 68.94 125 THR A O 1
ATOM 943 N N . LYS A 1 126 ? 24.307 11.409 -20.850 1.00 73.56 126 LYS A N 1
ATOM 944 C CA . LYS A 1 126 ? 24.954 10.185 -21.342 1.00 73.56 126 LYS A CA 1
ATOM 945 C C . LYS A 1 126 ? 24.487 9.857 -22.764 1.00 73.56 126 LYS A C 1
ATOM 947 O O . LYS A 1 126 ? 23.274 9.771 -22.976 1.00 73.56 126 LYS A O 1
ATOM 952 N N . GLU A 1 127 ? 25.445 9.620 -23.666 1.00 71.00 127 GLU A N 1
ATOM 953 C CA . GLU A 1 127 ? 25.183 9.264 -25.063 1.00 71.00 127 GLU A CA 1
ATOM 954 C C . GLU A 1 127 ? 24.138 8.148 -25.150 1.00 71.00 127 GLU A C 1
ATOM 956 O O . GLU A 1 127 ? 24.216 7.124 -24.460 1.00 71.00 127 GLU A O 1
ATOM 961 N N . LEU A 1 128 ? 23.100 8.405 -25.944 1.00 70.38 128 LEU A N 1
ATOM 962 C CA . LEU A 1 128 ? 22.042 7.442 -26.204 1.00 70.38 128 LEU A CA 1
ATOM 963 C C . LEU A 1 128 ? 22.454 6.565 -27.376 1.00 70.38 128 LEU A C 1
ATOM 965 O O . LEU A 1 128 ? 22.825 7.062 -28.434 1.00 70.38 128 LEU A O 1
ATOM 969 N N . ASP A 1 129 ? 22.288 5.265 -27.185 1.00 77.81 129 ASP A N 1
ATOM 970 C CA . ASP A 1 129 ? 22.310 4.287 -28.263 1.00 77.81 129 ASP A CA 1
ATOM 971 C C . ASP A 1 129 ? 21.219 4.610 -29.309 1.00 77.81 129 ASP A C 1
ATOM 973 O O . ASP A 1 129 ? 20.151 5.136 -28.961 1.00 77.81 129 ASP A O 1
ATOM 977 N N . GLU A 1 130 ? 21.450 4.289 -30.583 1.00 73.38 130 GLU A N 1
ATOM 978 C CA . GLU A 1 130 ? 20.510 4.581 -31.684 1.00 73.38 130 GLU A CA 1
ATOM 979 C C . GLU A 1 130 ? 19.123 3.968 -31.429 1.00 73.38 130 GLU A C 1
ATOM 981 O O . GLU A 1 130 ? 18.083 4.585 -31.686 1.00 73.38 130 GLU A O 1
ATOM 986 N N . GLU A 1 131 ? 19.107 2.777 -30.833 1.00 73.06 131 GLU A N 1
ATOM 987 C CA . GLU A 1 131 ? 17.899 2.064 -30.421 1.00 73.06 131 GLU A CA 1
ATOM 988 C C . GLU A 1 131 ? 17.164 2.777 -29.267 1.00 73.06 131 GLU A C 1
ATOM 990 O O . GLU A 1 131 ? 15.933 2.800 -29.232 1.00 73.06 131 GLU A O 1
ATOM 995 N N . GLU A 1 132 ? 17.879 3.434 -28.340 1.00 72.75 132 GLU A N 1
ATOM 996 C CA . GLU A 1 132 ? 17.259 4.233 -27.265 1.00 72.75 132 GLU A CA 1
ATOM 997 C C . GLU A 1 132 ? 16.638 5.527 -27.783 1.00 72.75 132 GLU A C 1
ATOM 999 O O . GLU A 1 132 ? 15.629 5.997 -27.243 1.00 72.75 132 GLU A O 1
ATOM 1004 N N . ARG A 1 133 ? 17.223 6.113 -28.830 1.00 73.31 133 ARG A N 1
ATOM 1005 C CA . ARG A 1 133 ? 16.764 7.387 -29.392 1.00 73.31 133 ARG A CA 1
ATOM 1006 C C . ARG A 1 133 ? 15.377 7.268 -30.030 1.00 73.31 133 ARG A C 1
ATOM 1008 O O . ARG A 1 133 ? 14.613 8.239 -30.010 1.00 73.31 133 ARG A O 1
ATOM 1015 N N . LYS A 1 134 ? 15.012 6.077 -30.515 1.00 79.44 134 LYS A N 1
ATOM 1016 C CA . LYS A 1 134 ? 13.689 5.775 -31.091 1.00 79.44 134 LYS A CA 1
ATOM 1017 C C . LYS A 1 134 ? 12.588 5.610 -30.034 1.00 79.44 134 LYS A C 1
ATOM 1019 O O . LYS A 1 134 ? 11.423 5.848 -30.334 1.00 79.44 134 LYS A O 1
ATOM 1024 N N . LEU A 1 135 ? 12.929 5.273 -28.789 1.00 81.06 135 LEU A N 1
ATOM 1025 C 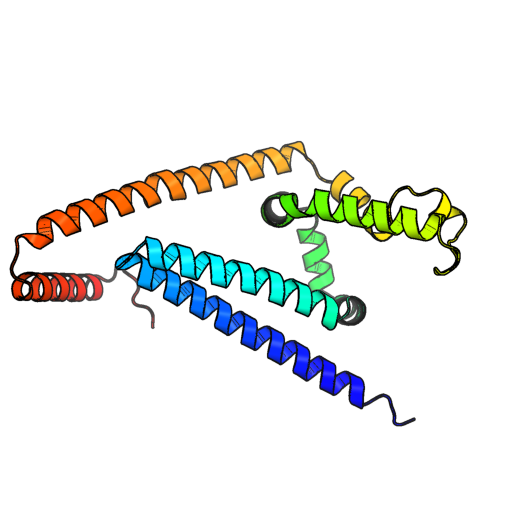CA . LEU A 1 135 ? 11.946 5.021 -27.726 1.00 81.06 135 LEU A CA 1
ATOM 1026 C C . LEU A 1 135 ? 11.371 6.329 -27.160 1.00 81.06 135 LEU A C 1
ATOM 1028 O O . LEU A 1 135 ? 12.101 7.301 -26.946 1.00 81.06 135 LEU A O 1
ATOM 1032 N N . THR A 1 136 ? 10.062 6.372 -26.906 1.00 80.44 136 THR A N 1
ATOM 1033 C CA . THR A 1 136 ? 9.378 7.520 -26.274 1.00 80.44 136 THR A CA 1
ATOM 1034 C C . THR A 1 136 ? 9.568 7.552 -24.759 1.00 80.44 136 THR A C 1
ATOM 1036 O O . THR A 1 136 ? 9.578 8.629 -24.169 1.00 80.44 136 THR A O 1
ATOM 1039 N N . PHE A 1 137 ? 9.784 6.391 -24.139 1.00 84.25 137 PHE A N 1
ATOM 1040 C CA . PHE A 1 137 ? 10.041 6.241 -22.708 1.00 84.25 137 PHE A CA 1
ATOM 1041 C C . PHE A 1 137 ? 11.443 5.685 -22.445 1.00 84.25 137 PHE A C 1
ATOM 1043 O O . PHE A 1 137 ? 12.119 5.182 -23.346 1.00 84.25 137 PHE A O 1
ATOM 1050 N N . THR A 1 138 ? 11.881 5.730 -21.187 1.00 83.94 138 THR A N 1
ATOM 1051 C CA . THR A 1 138 ? 13.154 5.114 -20.788 1.00 83.94 138 THR A CA 1
ATOM 1052 C C . THR A 1 138 ? 13.110 3.583 -20.945 1.00 83.94 138 THR A C 1
ATOM 1054 O O . THR A 1 138 ? 12.049 2.961 -20.837 1.00 83.94 138 THR A O 1
ATOM 1057 N N . LYS A 1 139 ? 14.273 2.937 -21.154 1.00 79.69 139 LYS A N 1
ATOM 1058 C CA . LYS A 1 139 ? 14.384 1.462 -21.280 1.00 79.69 139 LYS A CA 1
ATOM 1059 C C . LYS A 1 139 ? 13.721 0.711 -20.115 1.00 79.69 139 LYS A C 1
ATOM 1061 O O . LYS A 1 139 ? 13.067 -0.308 -20.330 1.00 79.69 139 LYS A O 1
ATOM 1066 N N . LEU A 1 140 ? 13.859 1.232 -18.891 1.00 79.00 140 LEU A N 1
ATOM 1067 C CA . LEU A 1 140 ? 13.235 0.664 -17.692 1.00 79.00 140 LEU A CA 1
ATOM 1068 C 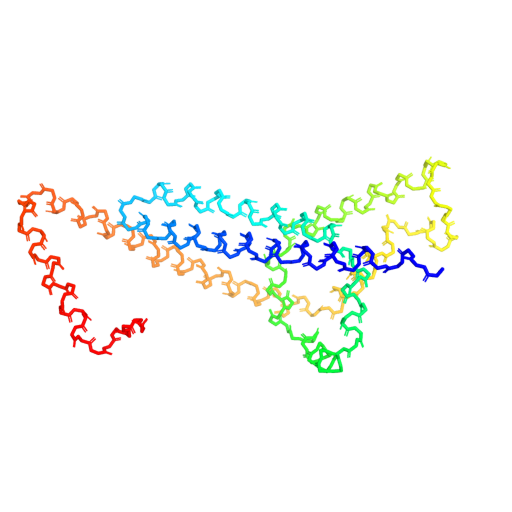C . LEU A 1 140 ? 11.707 0.635 -17.817 1.00 79.00 140 LEU A C 1
ATOM 1070 O O . LEU A 1 140 ? 11.088 -0.402 -17.591 1.00 79.00 140 LEU A O 1
ATOM 1074 N N . THR A 1 141 ? 11.113 1.753 -18.229 1.00 84.38 141 THR A N 1
ATOM 1075 C CA . THR A 1 141 ? 9.666 1.881 -18.413 1.00 84.38 141 THR A CA 1
ATOM 1076 C C . THR A 1 141 ? 9.157 0.977 -19.525 1.00 84.38 141 THR A C 1
ATOM 1078 O O . THR A 1 141 ? 8.123 0.341 -19.358 1.00 84.38 141 THR A O 1
ATOM 1081 N N . HIS A 1 142 ? 9.900 0.828 -20.624 1.00 84.25 142 HIS A N 1
ATOM 1082 C CA . HIS A 1 142 ? 9.548 -0.135 -21.671 1.00 84.25 142 HIS A CA 1
ATOM 1083 C C . HIS A 1 142 ? 9.563 -1.585 -21.173 1.00 84.25 142 HIS A C 1
ATOM 1085 O O . HIS A 1 142 ? 8.667 -2.360 -21.510 1.00 84.25 142 HIS A O 1
ATOM 1091 N N . SER A 1 143 ? 10.550 -1.956 -20.351 1.00 82.69 143 SER A N 1
ATOM 1092 C CA . SER A 1 143 ? 10.593 -3.278 -19.718 1.00 82.69 143 SER A CA 1
ATOM 1093 C C . SER A 1 143 ? 9.397 -3.489 -18.788 1.00 82.69 143 SER A C 1
ATOM 1095 O O . SER A 1 143 ? 8.772 -4.546 -18.828 1.00 82.69 143 SER A O 1
ATOM 1097 N N . PHE A 1 144 ? 9.052 -2.481 -17.986 1.00 85.44 144 PHE A N 1
ATOM 1098 C CA . PHE A 1 144 ? 7.887 -2.510 -17.104 1.00 85.44 144 PHE A CA 1
ATOM 1099 C C . PHE A 1 144 ? 6.573 -2.642 -17.889 1.00 85.44 144 PHE A C 1
ATOM 1101 O O . PHE A 1 144 ? 5.788 -3.545 -17.616 1.00 85.44 144 PHE A O 1
ATOM 1108 N N . LEU A 1 145 ? 6.367 -1.825 -18.927 1.00 86.75 145 LEU A N 1
ATOM 1109 C CA . LEU A 1 145 ? 5.177 -1.886 -19.782 1.00 86.75 145 LEU A CA 1
ATOM 1110 C C . LEU A 1 145 ? 5.042 -3.232 -20.500 1.00 86.75 145 LEU A C 1
ATOM 1112 O O . LEU A 1 145 ? 3.930 -3.719 -20.671 1.00 86.75 145 LEU A O 1
ATOM 1116 N N . ARG A 1 146 ? 6.154 -3.870 -20.885 1.00 86.94 146 ARG A N 1
ATOM 1117 C CA . ARG A 1 146 ? 6.127 -5.221 -21.465 1.00 86.94 146 ARG A CA 1
ATOM 1118 C C . ARG A 1 146 ? 5.657 -6.272 -20.456 1.00 86.94 146 ARG A C 1
ATOM 1120 O O . ARG A 1 146 ? 4.973 -7.208 -20.856 1.00 86.94 146 ARG A O 1
ATOM 1127 N N . ILE A 1 147 ? 6.026 -6.135 -19.182 1.00 83.75 147 ILE A N 1
ATOM 1128 C CA . ILE A 1 147 ? 5.559 -7.027 -18.109 1.00 83.75 147 ILE A CA 1
ATOM 1129 C C . ILE A 1 147 ? 4.062 -6.814 -17.881 1.00 83.75 147 ILE A C 1
ATOM 1131 O O . ILE A 1 147 ? 3.304 -7.775 -17.958 1.00 83.75 147 ILE A O 1
ATOM 1135 N N . VAL A 1 148 ? 3.630 -5.561 -17.708 1.00 85.81 148 VAL A N 1
ATOM 1136 C CA . VAL A 1 148 ? 2.210 -5.216 -17.515 1.00 85.81 148 VAL A CA 1
ATOM 1137 C C . VAL A 1 148 ? 1.363 -5.634 -18.721 1.00 85.81 148 VAL A C 1
ATOM 1139 O O . VAL A 1 148 ? 0.248 -6.112 -18.560 1.00 85.81 148 VAL A O 1
ATOM 1142 N N . GLY A 1 149 ? 1.902 -5.538 -19.939 1.00 86.44 149 GLY A N 1
ATOM 1143 C CA . GLY A 1 149 ? 1.226 -5.987 -21.158 1.00 86.44 149 GLY A CA 1
ATOM 1144 C C . GLY A 1 149 ? 1.003 -7.502 -21.245 1.00 86.44 149 GLY A C 1
ATOM 1145 O O . GLY A 1 149 ? 0.197 -7.941 -22.060 1.00 86.44 149 GLY A O 1
ATOM 1146 N N . ARG A 1 150 ? 1.685 -8.311 -20.421 1.00 87.31 150 ARG A N 1
ATOM 1147 C CA . ARG A 1 150 ? 1.431 -9.760 -20.307 1.00 87.31 150 ARG A CA 1
ATOM 1148 C C . ARG A 1 150 ? 0.319 -10.088 -19.316 1.00 87.31 150 ARG A C 1
ATOM 1150 O O . ARG A 1 150 ? -0.122 -11.234 -19.269 1.00 87.31 150 ARG A O 1
ATOM 1157 N N . TRP A 1 151 ? -0.117 -9.120 -18.515 1.00 88.38 151 TRP A N 1
ATOM 1158 C CA . TRP A 1 151 ? -1.158 -9.345 -17.526 1.00 88.38 151 TRP A CA 1
ATOM 1159 C C . TRP A 1 151 ? -2.499 -9.582 -18.208 1.00 88.38 151 TRP A C 1
ATOM 1161 O O . TRP A 1 151 ? -2.879 -8.885 -19.151 1.00 88.38 151 TRP A O 1
ATOM 1171 N N . ASN A 1 152 ? -3.269 -10.534 -17.683 1.00 90.12 152 ASN A N 1
ATOM 1172 C CA . ASN A 1 152 ? -4.668 -10.674 -18.058 1.00 90.12 152 ASN A CA 1
ATOM 1173 C C . ASN A 1 152 ? -5.468 -9.546 -17.390 1.00 90.12 152 ASN A C 1
ATOM 1175 O O . ASN A 1 152 ? -6.021 -9.717 -16.300 1.00 90.12 152 ASN A O 1
ATOM 1179 N N . LEU A 1 153 ? -5.498 -8.377 -18.040 1.00 89.38 153 LEU A N 1
ATOM 1180 C CA . LEU A 1 153 ? -6.122 -7.164 -17.505 1.00 89.38 153 LEU A CA 1
ATOM 1181 C C . LEU A 1 153 ? -7.573 -7.395 -17.082 1.00 89.38 153 LEU A C 1
ATOM 1183 O O . LEU A 1 153 ? -7.992 -6.868 -16.058 1.00 89.38 153 LEU A O 1
ATOM 1187 N N . GLN A 1 154 ? -8.323 -8.232 -17.803 1.00 93.00 154 GLN A N 1
ATOM 1188 C CA . GLN A 1 154 ? -9.695 -8.567 -17.430 1.00 93.00 154 GLN A CA 1
ATOM 1189 C C . GLN A 1 154 ? -9.749 -9.235 -16.051 1.00 93.00 154 GLN A C 1
ATOM 1191 O O . GLN A 1 154 ? -10.498 -8.801 -15.176 1.00 93.00 154 GLN A O 1
ATOM 1196 N N . GLN A 1 155 ? -8.931 -10.265 -15.822 1.00 93.12 155 GLN A N 1
ATOM 1197 C CA . GLN A 1 155 ? -8.901 -10.951 -14.530 1.00 93.12 155 GLN A CA 1
ATOM 1198 C C . GLN A 1 155 ? -8.367 -10.071 -13.399 1.00 93.12 155 GLN A C 1
ATOM 1200 O O . GLN A 1 155 ? -8.829 -10.208 -12.263 1.00 93.12 155 GLN A O 1
ATOM 1205 N N . VAL A 1 156 ? -7.399 -9.205 -13.698 1.00 92.81 156 VAL A N 1
ATOM 1206 C CA . VAL A 1 156 ? -6.809 -8.282 -12.723 1.00 92.81 156 VAL A CA 1
ATOM 1207 C C . VAL A 1 156 ? -7.830 -7.222 -12.310 1.00 92.81 156 VAL A C 1
ATOM 1209 O O . VAL A 1 156 ? -8.034 -7.018 -11.114 1.00 92.81 156 VAL A O 1
ATOM 1212 N N . LEU A 1 157 ? -8.525 -6.602 -13.269 1.00 92.81 157 LEU A N 1
ATOM 1213 C CA . LEU A 1 157 ? -9.525 -5.562 -13.010 1.00 92.81 157 LEU A CA 1
ATOM 1214 C C . LEU A 1 157 ? -10.724 -6.099 -12.226 1.00 92.81 157 LEU A C 1
ATOM 1216 O O . LEU A 1 157 ? -11.144 -5.463 -11.263 1.00 92.81 157 LEU A O 1
ATOM 1220 N N . VAL A 1 158 ? -11.233 -7.289 -12.567 1.00 96.00 158 VAL A N 1
ATOM 1221 C CA . VAL A 1 158 ? -12.339 -7.914 -11.817 1.00 96.00 158 VAL A CA 1
ATOM 1222 C C . VAL A 1 158 ? -11.953 -8.140 -10.352 1.00 96.00 158 VAL A C 1
ATOM 1224 O O . VAL A 1 158 ? -12.734 -7.826 -9.456 1.00 96.00 158 VAL A O 1
ATOM 1227 N N . LYS A 1 159 ? -10.737 -8.632 -10.087 1.00 94.06 159 LYS A N 1
ATOM 1228 C CA . LYS A 1 159 ? -10.245 -8.836 -8.716 1.00 94.06 159 LYS A CA 1
ATOM 1229 C C . LYS A 1 159 ? -10.027 -7.519 -7.974 1.00 94.06 159 LYS A C 1
ATOM 1231 O O . LYS A 1 159 ? -10.394 -7.433 -6.807 1.00 94.06 159 LYS A O 1
ATOM 1236 N N . VAL A 1 160 ? -9.489 -6.490 -8.635 1.00 94.19 160 VAL A N 1
ATOM 1237 C CA . VAL A 1 160 ? -9.350 -5.149 -8.039 1.00 94.19 160 VAL A CA 1
ATOM 1238 C C . VAL A 1 160 ? -10.716 -4.596 -7.651 1.00 94.19 160 VAL A C 1
ATOM 1240 O O . VAL A 1 160 ? -10.866 -4.119 -6.529 1.00 94.19 160 VAL A O 1
ATOM 1243 N N . ILE A 1 161 ? -11.720 -4.706 -8.523 1.00 95.06 161 ILE A N 1
ATOM 1244 C CA . ILE A 1 161 ? -13.088 -4.259 -8.229 1.00 95.06 161 ILE A CA 1
ATOM 1245 C C . ILE A 1 161 ? -13.664 -5.049 -7.052 1.00 95.06 161 ILE A C 1
ATOM 1247 O O . ILE A 1 161 ? -14.210 -4.441 -6.138 1.00 95.06 161 ILE A O 1
ATOM 1251 N N . LEU A 1 162 ? -13.502 -6.375 -7.029 1.00 95.56 162 LEU A N 1
ATOM 1252 C CA . LEU A 1 162 ? -14.004 -7.223 -5.945 1.00 95.56 162 LEU A CA 1
ATOM 1253 C C . LEU A 1 162 ? -13.383 -6.852 -4.591 1.00 95.56 162 LEU A C 1
ATOM 1255 O O . LEU A 1 162 ? -14.107 -6.667 -3.615 1.00 95.56 162 LEU A O 1
ATOM 1259 N N . VAL A 1 163 ? -12.055 -6.715 -4.533 1.00 93.81 163 VAL A N 1
ATOM 1260 C CA . VAL A 1 163 ? -11.336 -6.337 -3.306 1.00 93.81 163 VAL A CA 1
ATOM 1261 C C . VAL A 1 163 ? -11.698 -4.916 -2.881 1.00 93.81 163 VAL A C 1
ATOM 1263 O O . VAL A 1 163 ? -11.969 -4.689 -1.706 1.00 93.81 163 VAL A O 1
ATOM 1266 N N . SER A 1 164 ? -11.763 -3.974 -3.823 1.00 91.38 164 SER A N 1
ATOM 1267 C CA . SER A 1 164 ? -12.136 -2.580 -3.544 1.00 91.38 164 SER A CA 1
ATOM 1268 C C . SER A 1 164 ? -13.573 -2.474 -3.041 1.00 91.38 164 SER A C 1
ATOM 1270 O O . SER A 1 164 ? -13.849 -1.718 -2.115 1.00 91.38 164 SER A O 1
ATOM 1272 N N . PHE A 1 165 ? -14.487 -3.261 -3.609 1.00 94.75 165 PHE A N 1
ATOM 1273 C CA . PHE A 1 165 ? -15.874 -3.329 -3.168 1.00 94.75 165 PHE A CA 1
ATOM 1274 C C . PHE A 1 165 ? -15.990 -3.952 -1.776 1.00 94.75 165 PHE A C 1
ATOM 1276 O O . PHE A 1 165 ? -16.662 -3.394 -0.915 1.00 94.75 165 PHE A O 1
ATOM 1283 N N . ALA A 1 166 ? -15.291 -5.059 -1.514 1.00 93.69 166 ALA A N 1
ATOM 1284 C CA . ALA A 1 166 ? -15.245 -5.658 -0.183 1.00 93.69 166 ALA A CA 1
ATOM 1285 C C . ALA A 1 166 ? -14.671 -4.678 0.854 1.00 93.69 166 ALA A C 1
ATOM 1287 O O . ALA A 1 166 ? -15.250 -4.502 1.926 1.00 93.69 166 ALA A O 1
ATOM 1288 N N . TYR A 1 167 ? -13.581 -3.987 0.512 1.00 90.25 167 TYR A N 1
ATOM 1289 C CA . TYR A 1 167 ? -13.002 -2.938 1.343 1.00 90.25 167 TYR A CA 1
ATOM 1290 C C . TYR A 1 167 ? -14.000 -1.805 1.597 1.00 90.25 167 TYR A C 1
ATOM 1292 O O . TYR A 1 167 ? -14.178 -1.410 2.743 1.00 90.25 167 TYR A O 1
ATOM 1300 N N . PHE A 1 168 ? -14.706 -1.333 0.567 1.00 91.69 168 PHE A N 1
ATOM 1301 C CA . PHE A 1 168 ? -15.751 -0.320 0.703 1.00 91.69 168 PHE A CA 1
ATOM 1302 C C . PHE A 1 168 ? -16.875 -0.781 1.640 1.00 91.69 168 PHE A C 1
ATOM 1304 O O . PHE A 1 168 ? -17.269 -0.031 2.529 1.00 91.69 168 PHE A O 1
ATOM 1311 N N . VAL A 1 169 ? -17.357 -2.020 1.508 1.00 93.50 169 VAL A N 1
ATOM 1312 C CA . VAL A 1 169 ? -18.395 -2.579 2.390 1.00 93.50 169 VAL A CA 1
ATOM 1313 C C . VAL A 1 169 ? -17.911 -2.651 3.838 1.00 93.50 169 VAL A C 1
ATOM 1315 O O . VAL A 1 169 ? -18.646 -2.272 4.747 1.00 93.50 169 VAL A O 1
ATOM 1318 N N . VAL A 1 170 ? -16.674 -3.084 4.080 1.00 88.38 170 VAL A N 1
ATOM 1319 C CA . VAL A 1 170 ? -16.108 -3.136 5.436 1.00 88.38 170 VAL A CA 1
ATOM 1320 C C . VAL A 1 170 ? -15.890 -1.726 5.994 1.00 88.38 170 VAL A C 1
ATOM 1322 O O . VAL A 1 170 ? -16.291 -1.430 7.118 1.00 88.38 170 VAL A O 1
ATOM 1325 N N . GLN A 1 171 ? -15.297 -0.827 5.214 1.00 84.69 171 GLN A N 1
ATOM 1326 C CA . GLN A 1 171 ? -14.947 0.519 5.657 1.00 84.69 171 GLN A CA 1
ATOM 1327 C C . GLN A 1 171 ? -16.189 1.391 5.877 1.00 84.69 171 GLN A C 1
ATOM 1329 O O . GLN A 1 171 ? -16.290 2.092 6.885 1.00 84.69 171 GLN A O 1
ATOM 1334 N N . VAL A 1 172 ? -17.133 1.365 4.939 1.00 86.56 172 VAL A N 1
ATOM 1335 C CA . VAL A 1 172 ? -18.348 2.177 5.007 1.00 86.56 172 VAL A CA 1
ATOM 1336 C C . VAL A 1 172 ? -19.403 1.485 5.846 1.00 86.56 172 VAL A C 1
ATOM 1338 O O . VAL A 1 172 ? -19.945 2.114 6.745 1.00 86.56 172 VAL A O 1
ATOM 1341 N N . GLY A 1 173 ? -19.662 0.201 5.609 1.00 85.06 173 GLY A N 1
ATOM 1342 C CA . GLY A 1 173 ? -20.644 -0.556 6.378 1.00 85.06 173 GLY A CA 1
ATOM 1343 C C . GLY A 1 173 ? -20.218 -0.671 7.834 1.00 85.06 173 GLY A C 1
ATOM 1344 O O . GLY A 1 173 ? -20.782 -0.013 8.700 1.00 85.06 173 GLY A O 1
ATOM 1345 N N . ILE A 1 174 ? -19.184 -1.460 8.120 1.00 87.38 174 ILE A N 1
ATOM 1346 C CA . ILE A 1 174 ? -18.779 -1.724 9.508 1.00 87.38 174 ILE A CA 1
ATOM 1347 C C . ILE A 1 174 ? -18.175 -0.470 10.137 1.00 87.38 174 ILE A C 1
ATOM 1349 O O . ILE A 1 174 ? -18.555 -0.100 11.248 1.00 87.38 174 ILE A O 1
ATOM 1353 N N . GLY A 1 175 ? -17.276 0.215 9.426 1.00 82.62 175 GLY A N 1
ATOM 1354 C CA . GLY A 1 175 ? -16.602 1.394 9.961 1.00 82.62 175 GLY A CA 1
ATOM 1355 C C . GLY A 1 175 ? -17.581 2.505 10.337 1.00 82.62 175 GLY A C 1
ATOM 1356 O O . GLY A 1 175 ? -17.596 2.916 11.493 1.00 82.62 175 GLY A O 1
ATOM 1357 N N . LYS A 1 176 ? -18.446 2.974 9.426 1.00 83.38 176 LYS A N 1
ATOM 1358 C CA . LYS A 1 176 ? -19.358 4.092 9.745 1.00 83.38 176 LYS A CA 1
ATOM 1359 C C . LYS A 1 176 ? -20.446 3.711 10.736 1.00 83.38 176 LYS A C 1
ATOM 1361 O O . LYS A 1 176 ? -20.766 4.528 11.595 1.00 83.38 176 LYS A O 1
ATOM 1366 N N . ILE A 1 177 ? -20.970 2.486 10.668 1.00 87.75 177 ILE A N 1
ATOM 1367 C CA . ILE A 1 177 ? -21.953 2.015 11.652 1.00 87.75 177 ILE A CA 1
ATOM 1368 C C . ILE A 1 177 ? -21.324 1.961 13.044 1.00 87.75 177 ILE A C 1
ATOM 1370 O O . ILE A 1 177 ? -21.921 2.464 13.991 1.00 87.75 177 ILE A O 1
ATOM 1374 N N . THR A 1 178 ? -20.104 1.432 13.174 1.00 84.06 178 THR A N 1
ATOM 1375 C CA . THR A 1 178 ? -19.396 1.393 14.465 1.00 84.06 178 THR A CA 1
ATOM 1376 C C . THR A 1 178 ? -19.158 2.802 15.005 1.00 84.06 178 THR A C 1
ATOM 1378 O O . THR A 1 178 ? -19.365 3.054 16.187 1.00 84.06 178 THR A O 1
ATOM 1381 N N . GLN A 1 179 ? -18.788 3.747 14.139 1.00 81.44 179 GLN A N 1
ATOM 1382 C CA . GLN A 1 179 ? -18.586 5.149 14.523 1.00 81.44 179 GLN A CA 1
ATOM 1383 C C . GLN A 1 179 ? -19.883 5.803 15.005 1.00 81.44 179 GLN A C 1
ATOM 1385 O O . GLN A 1 179 ? -19.887 6.466 16.041 1.00 81.44 179 GLN A O 1
ATOM 1390 N N . LEU A 1 180 ? -20.991 5.583 14.293 1.00 86.62 180 LEU A N 1
ATOM 1391 C CA . LEU A 1 180 ? -22.306 6.083 14.688 1.00 86.62 180 LEU A CA 1
ATOM 1392 C C . LEU A 1 180 ? -22.754 5.472 16.021 1.00 86.62 180 LEU A C 1
ATOM 1394 O O . LEU A 1 180 ? -23.248 6.184 16.892 1.00 86.62 180 LEU A O 1
ATOM 1398 N N . PHE A 1 181 ? -22.537 4.168 16.193 1.00 85.94 181 PHE A N 1
ATOM 1399 C CA . PHE A 1 181 ? -22.851 3.460 17.427 1.00 85.94 181 PHE A CA 1
ATOM 1400 C C . PHE A 1 181 ? -22.043 3.996 18.613 1.00 85.94 181 PHE A C 1
ATOM 1402 O O . PHE A 1 181 ? -22.625 4.283 19.653 1.00 85.94 181 PHE A O 1
ATOM 1409 N N . LEU A 1 182 ? -20.731 4.199 18.455 1.00 81.75 182 LEU A N 1
ATOM 1410 C CA . LEU A 1 182 ? -19.878 4.776 19.499 1.00 81.75 182 LEU A CA 1
ATOM 1411 C C . LEU A 1 182 ? -20.278 6.217 19.839 1.00 81.75 182 LEU A C 1
ATOM 1413 O O . LEU A 1 182 ? -20.312 6.579 21.013 1.00 81.75 182 LEU A O 1
ATOM 1417 N N . ALA A 1 183 ? -20.623 7.031 18.839 1.00 82.88 183 ALA A N 1
ATOM 1418 C CA . ALA A 1 183 ? -21.103 8.392 19.064 1.00 82.88 183 ALA A CA 1
ATOM 1419 C C . ALA A 1 183 ? -22.430 8.407 19.842 1.00 82.88 183 ALA A C 1
ATOM 1421 O O . ALA A 1 183 ? -22.575 9.162 20.805 1.00 82.88 183 ALA A O 1
ATOM 1422 N N . TRP A 1 184 ? -23.374 7.542 19.466 1.00 88.62 184 TRP A N 1
ATOM 1423 C CA . TRP A 1 184 ? -24.638 7.377 20.180 1.00 88.62 184 TRP A CA 1
ATOM 1424 C C . TRP A 1 184 ? -24.425 6.860 21.611 1.00 88.62 184 TRP A C 1
ATOM 1426 O O . TRP A 1 184 ? -24.994 7.414 22.549 1.00 88.62 184 TRP A O 1
ATOM 1436 N N . LEU A 1 185 ? -23.559 5.859 21.800 1.00 83.56 185 LEU A N 1
ATOM 1437 C CA . LEU A 1 185 ? -23.195 5.331 23.118 1.00 83.56 185 LEU A CA 1
ATOM 1438 C C . LEU A 1 185 ? -22.629 6.441 24.013 1.00 83.56 185 LEU A C 1
ATOM 1440 O O . LEU A 1 185 ? -23.026 6.567 25.169 1.00 83.56 185 LEU A O 1
ATOM 1444 N N . ASN A 1 186 ? -21.744 7.279 23.468 1.00 84.25 186 ASN A N 1
ATOM 1445 C CA . ASN A 1 186 ? -21.162 8.399 24.199 1.00 84.25 186 ASN A CA 1
ATOM 1446 C C . ASN A 1 186 ? -22.241 9.393 24.669 1.00 84.25 186 ASN A C 1
ATOM 1448 O O . ASN A 1 186 ? -22.22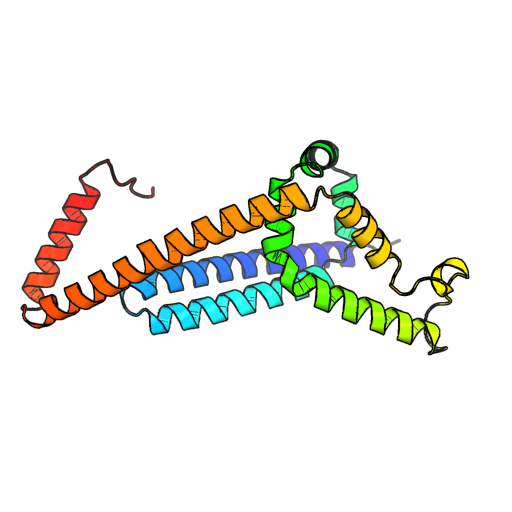4 9.818 25.820 1.00 84.25 186 ASN A O 1
ATOM 1452 N N . GLN A 1 187 ? -23.248 9.689 23.837 1.00 87.75 187 GLN A N 1
ATOM 1453 C CA . GLN A 1 187 ? -24.381 10.533 24.247 1.00 87.75 187 GLN A CA 1
ATOM 1454 C C . GLN A 1 187 ? -25.179 9.934 25.411 1.00 87.75 187 GLN A C 1
ATOM 1456 O O . GLN A 1 187 ? -25.573 10.671 26.313 1.00 87.75 187 GLN A O 1
ATOM 1461 N N . GLN A 1 188 ? -25.391 8.614 25.424 1.00 88.75 188 GLN A N 1
ATOM 1462 C CA . GLN A 1 188 ? -26.075 7.945 26.539 1.00 88.75 188 GLN A CA 1
ATOM 1463 C C . GLN A 1 188 ? -25.240 7.979 27.828 1.00 88.75 188 GLN A C 1
ATOM 1465 O O . GLN A 1 188 ? -25.785 8.097 28.925 1.00 88.75 188 GLN A O 1
ATOM 1470 N N . LEU A 1 189 ? -23.913 7.914 27.702 1.00 85.38 189 LEU A N 1
ATOM 1471 C CA . LEU A 1 189 ? -22.985 7.936 28.832 1.00 85.38 189 LEU A CA 1
ATOM 1472 C C . LEU A 1 189 ? -22.866 9.318 29.492 1.00 85.38 189 LEU A C 1
ATOM 1474 O O . LEU A 1 189 ? -22.616 9.377 30.693 1.00 85.38 189 LEU A O 1
ATOM 1478 N N . LEU A 1 190 ? -23.106 10.420 28.770 1.00 86.94 190 LEU A N 1
ATOM 1479 C CA . LEU A 1 190 ? -23.043 11.779 29.337 1.00 86.94 190 LEU A CA 1
ATOM 1480 C C . LEU A 1 190 ? -24.020 12.009 30.504 1.00 86.94 190 LEU A C 1
ATOM 1482 O O . LEU A 1 190 ? -23.769 12.870 31.345 1.00 86.94 190 LEU A O 1
ATOM 1486 N N . GLY A 1 191 ? -25.122 11.255 30.571 1.00 87.75 191 GLY A N 1
ATOM 1487 C CA . GLY A 1 191 ? -26.109 11.354 31.652 1.00 87.75 191 GLY A CA 1
ATOM 1488 C C . GLY A 1 191 ? -25.776 10.539 32.907 1.00 87.75 191 GLY A C 1
ATOM 1489 O O . GLY A 1 191 ? -26.521 10.603 33.884 1.00 87.75 191 GLY A O 1
ATOM 1490 N N . ILE A 1 192 ? -24.696 9.751 32.895 1.00 92.19 192 ILE A N 1
ATOM 1491 C CA . ILE A 1 192 ? -24.360 8.798 33.958 1.00 92.19 192 ILE A CA 1
ATOM 1492 C C . ILE A 1 192 ? -23.120 9.281 34.720 1.00 92.19 192 ILE A C 1
ATOM 1494 O O . ILE A 1 192 ? -22.156 9.771 34.138 1.00 92.19 192 ILE A O 1
ATOM 1498 N N . ASN A 1 193 ? -23.113 9.106 36.046 1.00 92.06 193 ASN A N 1
ATOM 1499 C CA . ASN A 1 193 ? -21.950 9.423 36.875 1.00 92.06 193 ASN A CA 1
ATOM 1500 C C . ASN A 1 193 ? -20.702 8.653 36.410 1.00 92.06 193 ASN A C 1
ATOM 1502 O O . ASN A 1 193 ? -20.726 7.425 36.298 1.00 92.06 193 ASN A O 1
ATOM 1506 N N . PHE A 1 194 ? -19.585 9.367 36.244 1.00 86.38 194 PHE A N 1
ATOM 1507 C CA . PHE A 1 194 ? -18.297 8.831 35.782 1.00 86.38 194 PHE A CA 1
ATOM 1508 C C . PHE A 1 194 ? -17.845 7.565 36.532 1.00 86.38 194 PHE A C 1
ATOM 1510 O O . PHE A 1 194 ? -17.310 6.626 35.938 1.00 86.38 194 PHE A O 1
ATOM 1517 N N . PHE A 1 195 ? -18.113 7.504 37.840 1.00 91.69 195 PHE A N 1
ATOM 1518 C CA . PHE A 1 195 ? -17.780 6.347 38.666 1.00 91.69 195 PHE A CA 1
ATOM 1519 C C . PHE A 1 195 ? -18.529 5.076 38.230 1.00 91.69 195 PHE A C 1
ATOM 1521 O O . PHE A 1 195 ? -17.926 4.010 38.127 1.00 91.69 195 PHE A O 1
ATOM 1528 N N . VAL A 1 196 ? -19.820 5.187 37.898 1.00 88.94 196 VAL A N 1
ATOM 1529 C CA . VAL A 1 196 ? -20.643 4.050 37.449 1.00 88.94 196 VAL A CA 1
ATOM 1530 C C . VAL A 1 196 ? -20.150 3.537 36.098 1.00 88.94 196 VAL A C 1
ATOM 1532 O O . VAL A 1 196 ? -20.015 2.331 35.912 1.00 88.94 196 VAL A O 1
ATOM 1535 N N . ILE A 1 197 ? -19.805 4.446 35.182 1.00 88.81 197 ILE A N 1
ATOM 1536 C CA . ILE A 1 197 ? -19.241 4.096 33.871 1.00 88.81 197 ILE A CA 1
ATOM 1537 C C . ILE A 1 197 ? -17.930 3.326 34.044 1.00 88.81 197 ILE A C 1
ATOM 1539 O O . ILE A 1 197 ? -17.751 2.275 33.434 1.00 88.81 197 ILE A O 1
ATOM 1543 N N . THR A 1 198 ? -17.044 3.807 34.919 1.00 88.50 198 THR A N 1
ATOM 1544 C CA . THR A 1 198 ? -15.752 3.159 35.194 1.00 88.50 198 THR A CA 1
ATOM 1545 C C . THR A 1 198 ? -15.938 1.732 35.712 1.00 88.50 198 THR A C 1
ATOM 1547 O O . THR A 1 198 ? -15.278 0.814 35.231 1.00 88.50 198 THR A O 1
ATOM 1550 N N . VAL A 1 199 ? -16.877 1.522 36.642 1.00 91.12 199 VAL A N 1
ATOM 1551 C CA . VAL A 1 199 ? -17.179 0.188 37.186 1.00 91.12 199 VAL A CA 1
ATOM 1552 C C . VAL A 1 199 ? -17.760 -0.734 36.113 1.00 91.12 199 VAL A C 1
ATOM 1554 O O . VAL A 1 199 ? -17.316 -1.872 35.987 1.00 91.12 199 VAL A O 1
ATOM 1557 N N . VAL A 1 200 ? -18.710 -0.259 35.304 1.00 87.25 200 VAL A N 1
ATOM 1558 C CA . VAL A 1 200 ? -19.319 -1.069 34.236 1.00 87.25 200 VAL A CA 1
ATOM 1559 C C . VAL A 1 200 ? -18.286 -1.455 33.176 1.00 87.25 200 VAL A C 1
ATOM 1561 O O . VAL A 1 200 ? -18.207 -2.624 32.803 1.00 87.25 200 VAL A O 1
ATOM 1564 N N . VAL A 1 201 ? -17.454 -0.509 32.730 1.00 86.44 201 VAL A N 1
ATOM 1565 C CA . VAL A 1 201 ? -16.378 -0.778 31.762 1.00 86.44 201 VAL A CA 1
ATOM 1566 C C . VAL A 1 201 ? -15.353 -1.753 32.341 1.00 86.44 201 VAL A C 1
ATOM 1568 O O . VAL A 1 201 ? -14.935 -2.670 31.637 1.00 86.44 201 VAL A O 1
ATOM 1571 N N . PHE A 1 202 ? -14.990 -1.617 33.620 1.00 88.38 202 PHE A N 1
ATOM 1572 C CA . PHE A 1 202 ? -14.092 -2.555 34.296 1.00 88.38 202 PHE A CA 1
ATOM 1573 C C . PHE A 1 202 ? -14.673 -3.974 34.338 1.00 88.38 202 PHE A C 1
ATOM 1575 O O . PHE A 1 202 ? -13.980 -4.931 33.999 1.00 88.38 202 PHE A O 1
ATOM 1582 N N . VAL A 1 203 ? -15.955 -4.120 34.688 1.00 89.25 203 VAL A N 1
ATOM 1583 C CA . VAL A 1 203 ? -16.628 -5.428 34.737 1.00 89.25 203 VAL A CA 1
ATOM 1584 C C . VAL A 1 203 ? -16.738 -6.048 33.344 1.00 89.25 203 VAL A C 1
ATOM 1586 O O . VAL A 1 203 ? -16.412 -7.221 33.182 1.00 89.25 203 VAL A O 1
ATOM 1589 N N . ILE A 1 204 ? -17.134 -5.279 32.325 1.00 86.88 204 ILE A N 1
ATOM 1590 C CA . ILE A 1 204 ? -17.191 -5.769 30.939 1.00 86.88 204 ILE A CA 1
ATOM 1591 C C . ILE A 1 204 ? -15.794 -6.164 30.451 1.00 86.88 204 ILE A C 1
ATOM 1593 O O . ILE A 1 204 ? -15.644 -7.231 29.865 1.00 86.88 204 ILE A O 1
ATOM 1597 N N . GLY A 1 205 ? -14.769 -5.350 30.721 1.00 82.94 205 GLY A N 1
ATOM 1598 C CA . GLY A 1 205 ? -13.383 -5.653 30.363 1.00 82.94 205 GLY A CA 1
ATOM 1599 C C . GLY A 1 205 ? -12.882 -6.942 31.017 1.00 82.94 205 GLY A C 1
ATOM 1600 O O . GLY A 1 205 ? -12.317 -7.795 30.337 1.00 82.94 205 GLY A O 1
ATOM 1601 N N . MET A 1 206 ? -13.167 -7.130 32.308 1.00 84.50 206 MET A N 1
ATOM 1602 C CA . MET A 1 206 ? -12.853 -8.363 33.037 1.00 84.50 206 MET A CA 1
ATOM 1603 C C . MET A 1 206 ? -13.606 -9.575 32.474 1.00 84.50 206 MET A C 1
ATOM 1605 O O . MET A 1 206 ? -13.012 -10.638 32.321 1.00 84.50 206 MET A O 1
ATOM 1609 N N . LEU A 1 207 ? -14.888 -9.431 32.124 1.00 84.00 207 LEU A N 1
ATOM 1610 C CA . LEU A 1 207 ? -15.682 -10.506 31.518 1.00 84.00 207 LEU A CA 1
ATOM 1611 C C . LEU A 1 207 ? -15.185 -10.870 30.114 1.00 84.00 207 LEU A C 1
ATOM 1613 O O . LEU A 1 207 ? -15.077 -12.052 29.803 1.00 84.00 207 LEU A O 1
ATOM 1617 N N . LEU A 1 208 ? -14.843 -9.882 29.283 1.00 80.88 208 LEU A N 1
ATOM 1618 C CA . LEU A 1 208 ? -14.260 -10.112 27.957 1.00 80.88 208 LEU A CA 1
ATOM 1619 C C . LEU A 1 208 ? -12.905 -10.818 28.045 1.00 80.88 208 LEU A C 1
ATOM 1621 O O . LEU A 1 208 ? -12.605 -11.641 27.188 1.00 80.88 208 LEU A O 1
ATOM 1625 N N . PHE A 1 209 ? -12.120 -10.539 29.088 1.00 79.25 209 PHE A N 1
ATOM 1626 C CA . PHE A 1 209 ? -10.872 -11.250 29.363 1.00 79.25 209 PHE A CA 1
ATOM 1627 C C . PHE A 1 209 ? -11.106 -12.687 29.862 1.00 79.25 209 PHE A C 1
ATOM 1629 O O . PHE A 1 209 ? -10.309 -13.579 29.582 1.00 79.25 209 PHE A O 1
ATOM 1636 N N . LEU A 1 210 ? -12.204 -12.931 30.587 1.00 81.06 210 LEU A N 1
ATOM 1637 C CA . LEU A 1 210 ? -12.554 -14.253 31.114 1.00 81.06 210 LEU A CA 1
ATOM 1638 C C . LEU A 1 210 ? -13.190 -15.182 30.064 1.00 81.06 210 LEU A C 1
ATOM 1640 O O . LEU A 1 210 ? -13.159 -16.401 30.235 1.00 81.06 210 LEU A O 1
ATOM 1644 N N . ILE A 1 211 ? -13.787 -14.633 28.998 1.00 77.44 211 ILE A N 1
ATOM 1645 C CA . ILE A 1 211 ? -14.386 -15.421 27.915 1.00 77.44 211 ILE A CA 1
ATOM 1646 C C . ILE A 1 211 ? -13.281 -15.820 26.917 1.00 77.44 211 ILE A C 1
ATOM 1648 O O . ILE A 1 211 ? -12.762 -14.962 26.205 1.00 77.44 211 ILE A O 1
ATOM 1652 N N . PRO A 1 212 ? -12.970 -17.123 26.761 1.00 65.69 212 PRO A N 1
ATOM 1653 C CA . PRO A 1 212 ? -11.849 -17.601 25.939 1.00 65.69 212 PRO A CA 1
ATOM 1654 C C . PRO A 1 212 ? -12.022 -17.378 24.423 1.00 65.69 212 PRO A C 1
ATOM 1656 O O . PRO A 1 212 ? -11.148 -17.744 23.643 1.00 65.69 212 PRO A O 1
ATOM 1659 N N . ALA A 1 213 ? -13.148 -16.802 23.986 1.00 64.00 213 ALA A N 1
ATOM 1660 C CA . ALA A 1 213 ? -13.431 -16.495 22.584 1.00 64.00 213 ALA A CA 1
ATOM 1661 C C . ALA A 1 213 ? -12.684 -15.252 22.068 1.00 64.00 213 ALA A C 1
ATOM 1663 O O . ALA A 1 213 ? -12.568 -15.080 20.855 1.00 64.00 213 ALA A O 1
ATOM 1664 N N . VAL A 1 214 ? -12.172 -14.396 22.959 1.00 52.47 214 VAL A N 1
ATOM 1665 C CA . VAL A 1 214 ? -11.317 -13.270 22.575 1.00 52.47 214 VAL A CA 1
ATOM 1666 C C . VAL A 1 214 ? -9.880 -13.664 22.910 1.00 52.47 214 VAL A C 1
ATOM 1668 O O . VAL A 1 214 ? -9.537 -13.714 24.090 1.00 52.47 214 VAL A O 1
ATOM 1671 N N . PRO A 1 215 ? -9.043 -14.012 21.913 1.00 46.25 215 PRO A N 1
ATOM 1672 C CA . PRO A 1 215 ? -7.674 -14.430 22.167 1.00 46.25 215 PRO A CA 1
ATOM 1673 C C . PRO A 1 215 ? -6.927 -13.276 22.835 1.00 46.25 215 PRO A C 1
ATOM 1675 O O . PRO A 1 215 ? -6.639 -12.259 22.203 1.00 46.25 215 PRO A O 1
ATOM 1678 N N . GLY A 1 216 ? -6.649 -13.428 24.131 1.00 43.16 216 GLY A N 1
ATOM 1679 C CA . GLY A 1 216 ? -5.704 -12.574 24.830 1.00 43.16 216 GLY A CA 1
ATOM 1680 C C . GLY A 1 216 ? -4.376 -12.632 24.086 1.00 43.16 216 GLY A C 1
ATOM 1681 O O . GLY A 1 216 ? -3.885 -13.718 23.769 1.00 43.16 216 GLY A O 1
ATOM 1682 N N . VAL A 1 217 ? -3.827 -11.468 23.747 1.00 48.81 217 VAL A N 1
ATOM 1683 C CA . VAL A 1 217 ? -2.443 -11.401 23.276 1.00 48.81 217 VAL A CA 1
ATOM 1684 C C . VAL A 1 217 ? -1.533 -11.930 24.396 1.00 48.81 217 VAL A C 1
ATOM 1686 O O . VAL A 1 217 ? -1.772 -11.573 25.552 1.00 48.81 217 VAL A O 1
ATOM 1689 N N . PRO A 1 218 ? -0.562 -12.811 24.091 1.00 45.97 218 PRO A N 1
ATOM 1690 C CA . PRO A 1 218 ? 0.417 -13.271 25.072 1.00 45.97 218 PRO A CA 1
ATOM 1691 C C . PRO A 1 218 ? 1.290 -12.126 25.597 1.00 45.97 218 PRO A C 1
ATOM 1693 O O . PRO A 1 218 ? 1.520 -11.153 24.838 1.00 45.97 218 PRO A O 1
#

pLDDT: mean 79.15, std 12.63, range [39.47, 96.0]

Radius of gyration: 25.27 Å; chains: 1; bounding box: 70×38×70 Å

Organism: Hemiselmis andersenii (NCBI:txid464988)

Secondary structure (DSSP, 8-state):
--SSSHHHHHHHHHHHHHHHHHHHHHHHHHHHHHHHTT-HHHHHHHHHHHHHHHHHHHHHHHHHH-HHHHHHHHHT-HHHHHHHHHHTT-HHHHHHHHHHHTTHHHHHHHHHHHHHHHHHH-TTSPPPPHHHHH-SS-HHHHHHHHHHTTS-HHHHHHHHHHHHHHHHIIIIIIIIHHHHHHHHHHHHHTTS-HHHHHHHHHHHHHHHHHSTTS----

Sequence (218 aa):
REEDGGGKVAVGAGSRLFGSIMAVLVLIIWVAASIGGASMELSNVVTAFAGTMIILVFFIGASSIGVSSLKEKVAQSERFKYHMEHTVNNPWLDSFALMAFGVLVPVFLAVSYVNQLTRKHLSFTKELDEEERKLTFTKLTHSFLRIVGRWNLQQVLVKVILVSFAYFVVQVGIGKITQLFLAWLNQQLLGINFFVITVVVFVIGMLLFLIPAVPGVP

Foldseek 3Di:
DPPPPPVVVVLVVLVVVLVVVVVVLVVQLVVLVVCCLVDVVSSVVSNVVSVVVNVVSVVVSDVPNDVVVVVVVCVPDPVNVVVCVVVLQDLLVVLVCCLVCVVVVVVVQVVQQVVLVCQQPDPPDDDDDPVSNPDSGGPVVVVVVVSVVPHPVVSSVVSNCVVVVVVCCCCVVVVVVVVVVSVVVVVVCVVDDPVVVVVVCVVVVVVCVVPVPPPDDD